Protein AF-A0A3M1WPG7-F1 (afdb_monomer_lite)

Secondary structure (DSSP, 8-state):
--THHHHHHHTTTS-S-HHHHHTTGGGGSPPPTTS-HHHHHHHHH--HHHHHHHHHHHHHHHHHHHHH-GGGPPSS--SEEEEEETTSTTS-HHHHSSSS--SEEEEEESSS----TT-EEEE----SS--HHHHHHHHHHHHHHHHHHTTT--EEEEE---TTHHHHHHHHHHHTT-EEEE--SS-TTS-S-GGGTHHHHHHHHHT--B-

Sequence (211 aa):
MSLDFHTAKMLAALPYRQSFYHTGGWKNAPPPADGSRFQVFLNQHFTRLELDAAASFAAQLEDMQKRRDRSILPPGRPRRIGHVSWWDADYPLPLRTIFDPPPVLFYALYGDRFPNQNSVYEAIVGTRRPHRVCQQAVQAWVGQLSEQSAPKGELWIVSGFAKGVDRLAHEAALDRGLGSIAVLGSGLGKAGPRSNLDLLGLAAQKDAPLL

Radius of gyration: 18.53 Å; chains: 1; bounding box: 45×50×48 Å

Foldseek 3Di:
DDPVVVLVVLVVQVPVPPVQVVVVHLNPADQDPVRQSVVSRCVVPHDPVSVQVSQVVSQVSLVVVCVVPVPQDFPAAQPDKGKDALPDQLPDPVLSPDPDRDRMDIDGKLFDDGDHPLEDEDEWDDDLDDDPVLLVVLLVVLVVCLVVCVVRDAYEYEYQLEHDRRLSNLVSQLVSLGEYEHNYPDPPSRRYDSVSSVSSVSCNVSSRIYD

Structure (mmCIF, N/CA/C/O backbone):
data_AF-A0A3M1WPG7-F1
#
_entry.id   AF-A0A3M1WPG7-F1
#
loop_
_atom_site.group_PDB
_atom_site.id
_atom_site.type_symbol
_atom_site.label_atom_id
_atom_site.label_alt_id
_atom_site.label_comp_id
_atom_site.label_asym_id
_atom_site.label_entity_id
_atom_site.label_seq_id
_atom_site.pdbx_PDB_ins_code
_atom_site.Cartn_x
_atom_site.Cartn_y
_atom_site.Cartn_z
_atom_site.occupancy
_atom_site.B_iso_or_equiv
_atom_site.auth_seq_id
_atom_site.auth_comp_id
_atom_site.auth_asym_id
_atom_site.auth_atom_id
_atom_site.pdbx_PDB_model_num
ATOM 1 N N . MET A 1 1 ? 5.675 -31.758 -5.957 1.00 35.22 1 MET A N 1
ATOM 2 C CA . MET A 1 1 ? 6.304 -30.462 -6.294 1.00 35.22 1 MET A CA 1
ATOM 3 C C . MET A 1 1 ? 5.170 -29.456 -6.436 1.00 35.22 1 MET A C 1
ATOM 5 O O . MET A 1 1 ? 4.339 -29.644 -7.317 1.00 35.22 1 MET A O 1
ATOM 9 N N . SER A 1 2 ? 5.001 -28.543 -5.474 1.00 31.55 2 SER A N 1
ATOM 10 C CA . SER A 1 2 ? 3.785 -27.727 -5.367 1.00 31.55 2 SER A CA 1
ATOM 11 C C . SER A 1 2 ? 3.716 -26.662 -6.463 1.00 31.55 2 SER A C 1
ATOM 13 O O . SER A 1 2 ? 4.726 -26.228 -7.018 1.00 31.55 2 SER A O 1
ATOM 15 N N . LEU A 1 3 ? 2.492 -26.232 -6.759 1.00 35.75 3 LEU A N 1
ATOM 16 C CA . LEU A 1 3 ? 2.137 -25.133 -7.662 1.00 35.75 3 LEU A CA 1
ATOM 17 C C . LEU A 1 3 ? 2.893 -23.820 -7.358 1.00 35.75 3 LEU A C 1
ATOM 19 O O . LEU A 1 3 ? 2.992 -22.955 -8.226 1.00 35.75 3 LEU A O 1
ATOM 23 N N . ASP A 1 4 ? 3.502 -23.722 -6.171 1.00 46.00 4 ASP A N 1
ATOM 24 C CA . ASP A 1 4 ? 4.419 -22.660 -5.757 1.00 46.00 4 ASP A CA 1
ATOM 25 C C . ASP A 1 4 ? 5.658 -22.541 -6.685 1.00 46.00 4 ASP A C 1
ATOM 27 O O . ASP A 1 4 ? 6.211 -21.452 -6.821 1.00 46.00 4 ASP A O 1
ATOM 31 N N . PHE A 1 5 ? 6.046 -23.599 -7.422 1.00 39.03 5 PHE A N 1
ATOM 32 C CA . PHE A 1 5 ? 7.086 -23.523 -8.468 1.00 39.03 5 PHE A CA 1
ATOM 33 C C . PHE A 1 5 ? 6.625 -22.754 -9.721 1.00 39.03 5 PHE A C 1
ATOM 35 O O . PHE A 1 5 ? 7.452 -22.198 -10.437 1.00 39.03 5 PHE A O 1
ATOM 42 N N . HIS A 1 6 ? 5.317 -22.691 -10.001 1.00 39.00 6 HIS A N 1
ATOM 43 C CA . HIS A 1 6 ? 4.787 -22.004 -11.185 1.00 39.00 6 HIS A CA 1
ATOM 44 C C . HIS A 1 6 ? 4.600 -20.497 -10.973 1.00 39.00 6 HIS A C 1
ATOM 46 O O . HIS A 1 6 ? 4.910 -19.739 -11.885 1.00 39.00 6 HIS A O 1
ATOM 52 N N . THR A 1 7 ? 4.221 -20.044 -9.772 1.00 42.84 7 THR A N 1
ATOM 53 C CA . THR A 1 7 ? 4.260 -18.610 -9.412 1.00 42.84 7 THR A CA 1
ATOM 54 C C . THR A 1 7 ? 5.708 -18.112 -9.307 1.00 42.84 7 THR A C 1
ATOM 56 O O . THR A 1 7 ? 6.030 -17.026 -9.784 1.00 42.84 7 THR A O 1
ATOM 59 N N . ALA A 1 8 ? 6.622 -18.962 -8.817 1.00 39.09 8 ALA A N 1
ATOM 60 C CA . ALA A 1 8 ? 8.062 -18.726 -8.907 1.00 39.09 8 ALA A CA 1
ATOM 61 C C . ALA A 1 8 ? 8.568 -18.678 -10.364 1.00 39.09 8 ALA A C 1
ATOM 63 O O . ALA A 1 8 ? 9.459 -17.891 -10.648 1.00 39.09 8 ALA A O 1
ATOM 64 N N . LYS A 1 9 ? 7.970 -19.438 -11.300 1.00 39.66 9 LYS A N 1
ATOM 65 C CA . LYS A 1 9 ? 8.226 -19.359 -12.757 1.00 39.66 9 LYS A CA 1
ATOM 66 C C . LYS A 1 9 ? 7.628 -18.118 -13.431 1.00 39.66 9 LYS A C 1
ATOM 68 O O . LYS A 1 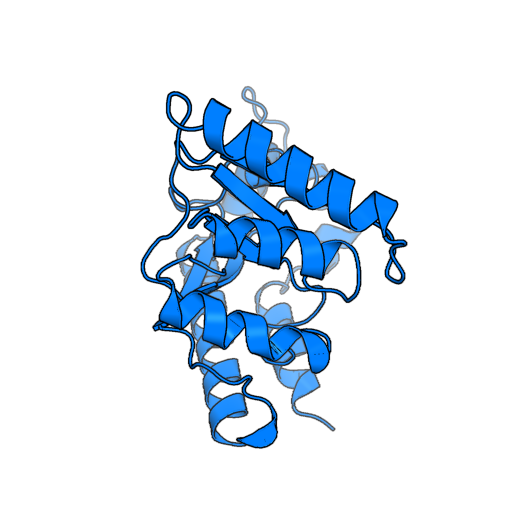9 ? 8.104 -17.695 -14.474 1.00 39.66 9 LYS A O 1
ATOM 73 N N . MET A 1 10 ? 6.604 -17.539 -12.820 1.00 44.31 10 MET A N 1
ATOM 74 C CA . MET A 1 10 ? 5.900 -16.330 -13.245 1.00 44.31 10 MET A CA 1
ATOM 75 C C . MET A 1 10 ? 6.747 -15.082 -12.966 1.00 44.31 10 MET A C 1
ATOM 77 O O . MET A 1 10 ? 7.086 -14.316 -13.866 1.00 44.31 10 MET A O 1
ATOM 81 N N . LEU A 1 11 ? 7.264 -15.007 -11.738 1.00 46.25 11 LEU A N 1
ATOM 82 C CA . LEU A 1 11 ? 8.400 -14.160 -11.389 1.00 46.25 11 LEU A CA 1
ATOM 83 C C . LEU A 1 11 ? 9.709 -14.628 -12.032 1.00 46.25 11 LEU A C 1
ATOM 85 O O . LEU A 1 11 ? 10.663 -13.874 -11.936 1.00 46.25 11 LEU A O 1
ATOM 89 N N . ALA A 1 12 ? 9.763 -15.810 -12.674 1.00 43.25 12 ALA A N 1
ATOM 90 C CA . ALA A 1 12 ? 10.855 -16.271 -13.544 1.00 43.25 12 ALA A CA 1
ATOM 91 C C . ALA A 1 12 ? 10.639 -15.999 -15.050 1.00 43.25 12 ALA A C 1
ATOM 93 O O . ALA A 1 12 ? 11.500 -16.365 -15.849 1.00 43.25 12 ALA A O 1
ATOM 94 N N . ALA A 1 13 ? 9.584 -15.265 -15.434 1.00 43.88 13 ALA A N 1
ATOM 95 C CA . ALA A 1 13 ? 9.414 -14.695 -16.778 1.00 43.88 13 ALA A CA 1
ATOM 96 C C . ALA A 1 13 ? 9.698 -13.174 -16.855 1.00 43.88 13 ALA A C 1
ATOM 98 O O . ALA A 1 13 ? 10.084 -12.684 -17.909 1.00 43.88 13 ALA A O 1
ATOM 99 N N . LEU A 1 14 ? 9.620 -12.438 -15.738 1.00 49.19 14 LEU A N 1
ATOM 100 C CA . LEU A 1 14 ? 10.287 -11.130 -15.564 1.00 49.19 14 LEU A CA 1
ATOM 101 C C . LEU A 1 14 ? 11.841 -11.165 -15.556 1.00 49.19 14 LEU A C 1
ATOM 103 O O . LEU A 1 14 ? 12.472 -10.162 -15.882 1.00 49.19 14 LEU A O 1
ATOM 107 N N . PRO A 1 15 ? 12.517 -12.280 -15.232 1.00 43.41 15 PRO A N 1
ATOM 108 C CA . PRO A 1 15 ? 13.941 -12.474 -15.296 1.00 43.41 15 PRO A CA 1
ATOM 109 C C . PRO A 1 15 ? 14.301 -13.558 -16.321 1.00 43.41 15 PRO A C 1
ATOM 111 O O . PRO A 1 15 ? 14.687 -14.672 -15.978 1.00 43.41 15 PRO A O 1
ATOM 114 N N . TYR A 1 16 ? 14.430 -13.143 -17.571 1.00 40.94 16 TYR A N 1
ATOM 115 C CA . TYR A 1 16 ? 15.590 -13.621 -18.328 1.00 40.94 16 TYR A CA 1
ATOM 116 C C . TYR A 1 16 ? 16.885 -12.892 -17.910 1.00 40.94 16 TYR A C 1
ATOM 118 O O . TYR A 1 16 ? 17.877 -12.882 -18.634 1.00 40.94 16 TYR A O 1
ATOM 126 N N . ARG A 1 17 ? 16.854 -12.210 -16.753 1.00 49.97 17 ARG A N 1
ATOM 127 C CA . ARG A 1 17 ? 17.828 -11.217 -16.304 1.00 49.97 17 ARG A CA 1
ATOM 128 C C . ARG A 1 17 ? 17.927 -11.126 -14.768 1.00 49.97 17 ARG A C 1
ATOM 130 O O . ARG A 1 17 ? 18.206 -10.061 -14.240 1.00 49.97 17 ARG A O 1
ATOM 137 N N . GLN A 1 18 ? 17.745 -12.219 -14.014 1.00 48.47 18 GLN A N 1
ATOM 138 C CA . GLN A 1 18 ? 18.086 -12.233 -12.570 1.00 48.47 18 GLN A CA 1
ATOM 139 C C . GLN A 1 18 ? 19.548 -11.804 -12.340 1.00 48.47 18 GLN A C 1
ATOM 141 O O . GLN A 1 18 ? 19.848 -11.073 -11.397 1.00 48.47 18 GLN A O 1
ATOM 146 N N . SER A 1 19 ? 20.439 -12.165 -13.272 1.00 51.62 19 SER A N 1
ATOM 147 C CA . SER A 1 19 ? 21.814 -11.666 -13.330 1.00 51.62 19 SER A CA 1
ATOM 148 C C . SER A 1 19 ? 21.903 -10.140 -13.314 1.00 51.62 19 SER A C 1
ATOM 150 O O . SER A 1 19 ? 22.805 -9.622 -12.672 1.00 51.62 19 SER A O 1
ATOM 152 N N . PHE A 1 20 ? 20.962 -9.415 -13.928 1.00 54.94 20 PHE A N 1
ATOM 153 C CA . PHE A 1 20 ? 21.013 -7.956 -14.014 1.00 54.94 20 PHE A CA 1
ATOM 154 C C . PHE A 1 20 ? 20.907 -7.317 -12.643 1.00 54.94 20 PHE A C 1
ATOM 156 O O . PHE A 1 20 ? 21.717 -6.452 -12.339 1.00 54.94 20 PHE A O 1
ATOM 163 N N . TYR A 1 21 ? 19.984 -7.765 -11.790 1.00 59.19 21 TYR A N 1
ATOM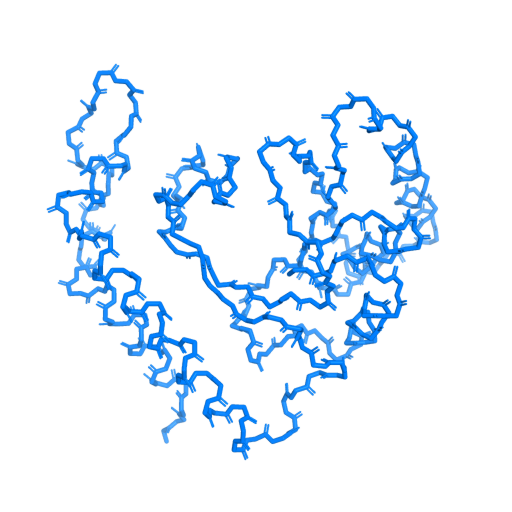 164 C CA . TYR A 1 21 ? 19.864 -7.243 -10.427 1.00 59.19 21 TYR A CA 1
ATOM 165 C C . TYR A 1 21 ? 21.038 -7.679 -9.532 1.00 59.19 21 TYR A C 1
ATOM 167 O O . TYR A 1 21 ? 21.478 -6.901 -8.686 1.00 59.19 21 TYR A O 1
ATOM 175 N N . HIS A 1 22 ? 21.612 -8.868 -9.762 1.00 54.53 22 HIS A N 1
ATOM 176 C CA . HIS A 1 22 ? 22.815 -9.334 -9.057 1.00 54.53 22 HIS A CA 1
ATOM 177 C C . HIS A 1 22 ? 24.097 -8.589 -9.467 1.00 54.53 22 HIS A C 1
ATOM 179 O O . HIS A 1 22 ? 24.968 -8.379 -8.628 1.00 54.53 22 HIS A O 1
ATOM 185 N N . THR A 1 23 ? 24.204 -8.127 -10.715 1.00 58.50 23 THR A N 1
ATOM 186 C CA . THR A 1 23 ? 25.322 -7.308 -11.212 1.00 58.50 23 THR A CA 1
ATOM 187 C C . THR A 1 23 ? 25.034 -5.807 -11.105 1.00 58.50 23 THR A C 1
ATOM 189 O O . THR A 1 23 ? 25.462 -5.045 -11.964 1.00 58.50 23 THR A O 1
ATOM 192 N N . GLY A 1 24 ? 24.284 -5.368 -10.087 1.00 62.72 24 GLY A N 1
ATOM 193 C CA . GLY A 1 24 ? 24.035 -3.952 -9.770 1.00 62.72 24 GLY A CA 1
ATOM 194 C C . GLY A 1 24 ? 22.738 -3.343 -10.322 1.00 62.72 24 GLY A C 1
ATOM 195 O O . GLY A 1 24 ? 22.341 -2.272 -9.872 1.00 62.72 24 GLY A O 1
ATOM 196 N N . GLY A 1 25 ? 22.021 -4.021 -11.217 1.00 72.00 25 GLY A N 1
ATOM 197 C CA . GLY A 1 25 ? 20.680 -3.648 -11.681 1.00 72.00 25 GLY A CA 1
ATOM 198 C C . GLY A 1 25 ? 20.614 -2.274 -12.341 1.00 72.00 25 GLY A C 1
ATOM 199 O O . GLY A 1 25 ? 21.564 -1.809 -12.973 1.00 72.00 25 GLY A O 1
ATOM 200 N N . TRP A 1 26 ? 19.495 -1.582 -12.131 1.00 74.38 26 TRP A N 1
ATOM 201 C CA . TRP A 1 26 ? 19.293 -0.201 -12.576 1.00 74.38 26 TRP A CA 1
ATOM 202 C C . TRP A 1 26 ? 20.314 0.787 -11.985 1.00 74.38 26 TRP A C 1
ATOM 204 O O . TRP A 1 26 ? 20.531 1.856 -12.552 1.00 74.38 26 TRP A O 1
ATOM 214 N N . LYS A 1 27 ? 21.027 0.419 -10.908 1.00 72.56 27 LYS A N 1
ATOM 215 C CA . LYS A 1 27 ? 22.120 1.226 -10.333 1.00 72.56 27 LYS A CA 1
ATOM 216 C C . LYS A 1 27 ? 23.344 1.298 -11.242 1.00 72.56 27 LYS A C 1
ATOM 218 O O . LYS A 1 27 ? 24.198 2.147 -11.013 1.00 72.56 27 LYS A O 1
ATOM 223 N N . ASN A 1 28 ? 23.430 0.433 -12.250 1.00 75.00 28 ASN A N 1
ATOM 224 C CA . ASN A 1 28 ? 24.460 0.475 -13.284 1.00 75.00 28 ASN A CA 1
ATOM 225 C C . ASN A 1 28 ? 23.950 1.051 -14.610 1.00 75.00 28 ASN A C 1
ATOM 227 O O . ASN A 1 28 ? 24.751 1.263 -15.517 1.00 75.00 28 ASN A O 1
ATOM 231 N N . ALA A 1 29 ? 22.654 1.371 -14.720 1.00 72.81 29 ALA A N 1
ATOM 232 C CA . ALA A 1 29 ? 22.152 2.115 -15.871 1.00 72.81 29 ALA A CA 1
ATOM 233 C C . ALA A 1 29 ? 22.809 3.509 -15.921 1.00 72.81 29 ALA A C 1
ATOM 235 O O . ALA A 1 29 ? 23.203 4.029 -14.877 1.00 72.81 29 ALA A O 1
ATOM 236 N N . PRO A 1 30 ? 22.961 4.154 -17.082 1.00 73.06 30 PRO A N 1
ATOM 237 C CA . PRO A 1 30 ? 23.509 5.509 -17.148 1.00 73.06 30 PRO A CA 1
ATOM 238 C C . PRO A 1 30 ? 22.656 6.479 -16.309 1.00 73.06 30 PRO A C 1
ATOM 240 O O . PRO A 1 30 ? 21.429 6.377 -16.365 1.00 73.06 30 PRO A O 1
ATOM 243 N N . PRO A 1 31 ? 23.244 7.392 -15.511 1.00 70.25 31 PRO A N 1
ATOM 244 C CA . PRO A 1 31 ? 22.466 8.401 -14.802 1.00 70.25 31 PRO A CA 1
ATOM 245 C C . PRO A 1 31 ? 21.850 9.377 -15.821 1.00 70.25 31 PRO A C 1
ATOM 247 O O . PRO A 1 31 ? 22.593 9.985 -16.594 1.00 70.25 31 PRO A O 1
ATOM 250 N N . PRO A 1 32 ? 20.520 9.536 -15.866 1.00 72.69 32 PRO A N 1
ATOM 251 C CA . PRO A 1 32 ? 19.900 10.553 -16.700 1.00 72.69 32 PRO A CA 1
ATOM 252 C C . PRO A 1 32 ? 19.993 11.926 -16.032 1.00 72.69 32 PRO A C 1
ATOM 254 O O . PRO A 1 32 ? 20.112 12.033 -14.809 1.00 72.69 32 PRO A O 1
ATOM 257 N N . ALA A 1 33 ? 19.902 12.980 -16.842 1.00 71.25 33 ALA A N 1
ATOM 258 C CA . ALA A 1 33 ? 19.977 14.368 -16.380 1.00 71.25 33 ALA A CA 1
ATOM 259 C C . ALA A 1 33 ? 18.863 14.748 -15.380 1.00 71.25 33 ALA A C 1
ATOM 261 O O . ALA A 1 33 ? 19.036 15.679 -14.601 1.00 71.25 33 ALA A O 1
ATOM 262 N N . ASP A 1 34 ? 17.746 14.021 -15.383 1.00 75.56 34 ASP A N 1
ATOM 263 C CA . ASP A 1 34 ? 16.549 14.267 -14.571 1.00 75.56 34 ASP A CA 1
ATOM 264 C C . ASP A 1 34 ? 16.373 13.275 -13.401 1.00 75.56 34 ASP A C 1
ATOM 266 O O . ASP A 1 34 ? 15.359 13.303 -12.708 1.00 75.56 34 ASP A O 1
ATOM 270 N N . GLY A 1 35 ? 17.336 12.373 -13.168 1.00 67.94 35 GLY A N 1
ATOM 271 C CA . GLY A 1 35 ? 17.267 11.389 -12.081 1.00 67.94 35 GLY A CA 1
ATOM 272 C C . GLY A 1 35 ? 16.358 10.176 -12.336 1.00 67.94 35 GLY A C 1
ATOM 273 O O . GLY A 1 35 ? 16.292 9.287 -11.488 1.00 67.94 35 GLY A O 1
ATOM 274 N N . SER A 1 36 ? 15.739 10.051 -13.513 1.00 76.19 36 SER A N 1
ATOM 275 C CA . SER A 1 36 ? 14.886 8.924 -13.939 1.00 76.19 36 SER A CA 1
ATOM 276 C C . SER A 1 36 ? 15.630 7.589 -14.189 1.00 76.19 36 SER A C 1
ATOM 278 O O . SER A 1 36 ? 15.253 6.786 -15.041 1.00 76.19 36 SER A O 1
ATOM 280 N N . ARG A 1 37 ? 16.718 7.297 -13.462 1.00 80.94 37 ARG A N 1
ATOM 281 C CA . ARG A 1 37 ? 17.647 6.180 -13.753 1.00 80.94 37 ARG A CA 1
ATOM 282 C C . ARG A 1 37 ? 16.958 4.817 -13.831 1.00 80.94 37 ARG A C 1
ATOM 284 O O . ARG A 1 37 ? 17.283 4.002 -14.692 1.00 80.94 37 ARG A O 1
ATOM 291 N N . PHE A 1 38 ? 15.986 4.589 -12.952 1.00 81.69 38 PHE A N 1
ATOM 292 C CA . PHE A 1 38 ? 15.164 3.384 -12.973 1.00 81.69 38 PHE A CA 1
ATOM 293 C C . PHE A 1 38 ? 14.285 3.295 -14.229 1.00 81.69 38 PHE A C 1
ATOM 295 O O . PHE A 1 38 ? 14.198 2.235 -14.840 1.00 81.69 38 PHE A O 1
ATOM 302 N N . GLN A 1 39 ? 13.698 4.409 -14.671 1.00 80.88 39 GLN A N 1
ATOM 303 C CA . GLN A 1 39 ? 12.927 4.471 -15.915 1.00 80.88 39 GLN A CA 1
ATOM 304 C C . GLN A 1 39 ? 13.803 4.174 -17.134 1.00 80.88 39 GLN A C 1
ATOM 306 O O . GLN A 1 39 ? 13.401 3.411 -18.009 1.00 80.88 39 GLN A O 1
ATOM 311 N N . VAL A 1 40 ? 15.014 4.738 -17.176 1.00 82.69 40 VAL A N 1
ATOM 312 C CA . VAL A 1 40 ? 15.998 4.450 -18.228 1.00 82.69 40 VAL A CA 1
ATOM 313 C C . VAL A 1 40 ? 16.324 2.960 -18.260 1.00 82.69 40 VAL A C 1
ATOM 315 O O . VAL A 1 40 ? 16.269 2.352 -19.324 1.00 82.69 40 VAL A O 1
ATOM 318 N N . PHE A 1 41 ? 16.603 2.360 -17.100 1.00 81.94 41 PHE A N 1
ATOM 319 C CA . PHE A 1 41 ? 16.839 0.922 -16.990 1.00 81.94 41 PHE A CA 1
ATOM 320 C C . PHE A 1 41 ? 15.652 0.100 -17.498 1.00 81.94 41 PHE A C 1
ATOM 322 O O . PHE A 1 41 ? 15.846 -0.818 -18.294 1.00 81.94 41 PHE A O 1
ATOM 329 N N . LEU A 1 42 ? 14.432 0.427 -17.060 1.00 79.75 42 LEU A N 1
ATOM 330 C CA . LEU A 1 42 ? 13.240 -0.289 -17.493 1.00 79.75 42 LEU A CA 1
ATOM 331 C C . LEU A 1 42 ? 13.086 -0.213 -19.012 1.00 79.75 42 LEU A C 1
ATOM 333 O O . LEU A 1 42 ? 13.012 -1.255 -19.646 1.00 79.75 42 LEU A O 1
ATOM 337 N N . ASN A 1 43 ? 13.157 0.982 -19.601 1.00 81.88 43 ASN A N 1
ATOM 338 C CA . ASN A 1 43 ? 13.027 1.177 -21.048 1.00 81.88 43 ASN A CA 1
ATOM 339 C C . ASN A 1 43 ? 14.140 0.489 -21.865 1.00 81.88 43 ASN A C 1
ATOM 341 O O . ASN A 1 43 ? 13.934 0.167 -23.032 1.00 81.88 43 ASN A O 1
ATOM 345 N N . GLN A 1 44 ? 15.328 0.281 -21.285 1.00 80.31 44 GLN A N 1
ATOM 346 C CA . GLN A 1 44 ? 16.448 -0.411 -21.940 1.00 80.31 44 GLN A CA 1
ATOM 347 C C . GLN A 1 44 ? 16.301 -1.935 -21.954 1.00 80.31 44 GLN A C 1
ATOM 349 O O . GLN A 1 44 ? 16.929 -2.608 -22.776 1.00 80.31 44 GLN A O 1
ATOM 354 N N . HIS A 1 45 ? 15.541 -2.495 -21.015 1.00 75.94 45 HIS A N 1
ATOM 355 C CA . HIS A 1 45 ? 15.502 -3.938 -20.785 1.00 75.94 45 HIS A CA 1
ATOM 356 C C . HIS A 1 45 ? 14.122 -4.559 -20.935 1.00 75.94 45 HIS A C 1
ATOM 358 O O . HIS A 1 45 ? 14.044 -5.774 -21.110 1.00 75.94 45 HIS A O 1
ATOM 364 N N . PHE A 1 46 ? 13.072 -3.747 -20.879 1.00 76.12 46 PHE A N 1
ATOM 365 C CA . PHE A 1 46 ? 11.689 -4.181 -20.909 1.00 76.12 46 PHE A CA 1
ATOM 366 C C . PHE A 1 46 ? 10.837 -3.178 -21.681 1.00 76.12 46 PHE A C 1
ATOM 368 O O . PHE A 1 46 ? 10.948 -1.961 -21.524 1.00 76.12 46 PHE A O 1
ATOM 375 N N . THR A 1 47 ? 9.918 -3.696 -22.478 1.00 77.75 47 THR A N 1
ATOM 376 C CA . THR A 1 47 ? 8.791 -2.922 -22.986 1.00 77.75 47 THR A CA 1
ATOM 377 C C . THR A 1 47 ? 7.631 -2.993 -21.995 1.00 77.75 47 THR A C 1
ATOM 379 O O . THR A 1 47 ? 7.455 -3.982 -21.279 1.00 77.75 47 THR A O 1
ATOM 382 N N . ARG A 1 48 ? 6.783 -1.959 -21.981 1.00 76.38 48 ARG A N 1
ATOM 383 C CA . ARG A 1 48 ? 5.540 -1.974 -21.195 1.00 76.38 48 ARG A CA 1
ATOM 384 C C . ARG A 1 48 ? 4.668 -3.189 -21.537 1.00 76.38 48 ARG A C 1
ATOM 386 O O . ARG A 1 48 ? 4.175 -3.854 -20.638 1.00 76.38 48 ARG A O 1
ATOM 393 N N . LEU A 1 49 ? 4.560 -3.527 -22.825 1.00 74.38 49 LEU A N 1
ATOM 394 C CA . LEU A 1 49 ? 3.771 -4.669 -23.292 1.00 74.38 49 LEU A CA 1
ATOM 395 C C . LEU A 1 49 ? 4.257 -6.002 -22.702 1.00 74.38 49 LEU A C 1
ATOM 397 O O . LEU A 1 49 ? 3.433 -6.828 -22.323 1.00 74.38 49 LEU A O 1
ATOM 401 N N . GLU A 1 50 ? 5.571 -6.218 -22.607 1.00 73.00 50 GLU A N 1
ATOM 402 C CA . GLU A 1 50 ? 6.133 -7.438 -22.010 1.00 73.00 50 GLU A CA 1
ATOM 403 C C . GLU A 1 50 ? 5.784 -7.558 -20.524 1.00 73.00 50 GLU A C 1
ATOM 405 O O . GLU A 1 50 ? 5.412 -8.638 -20.059 1.00 73.00 50 GLU A O 1
ATOM 410 N N . LEU A 1 51 ? 5.863 -6.451 -19.784 1.00 72.81 51 LEU A N 1
ATOM 411 C CA . LEU A 1 51 ? 5.562 -6.428 -18.354 1.00 72.81 51 LEU A CA 1
ATOM 412 C C . LEU A 1 51 ? 4.065 -6.580 -18.085 1.00 72.81 51 LEU A C 1
ATOM 414 O O . LEU A 1 51 ? 3.691 -7.368 -17.217 1.00 72.81 51 LEU A O 1
ATOM 418 N N . ASP A 1 52 ? 3.216 -5.920 -18.871 1.00 73.75 52 ASP A N 1
ATOM 419 C CA . ASP A 1 52 ? 1.757 -6.026 -18.768 1.00 73.75 52 ASP A CA 1
ATOM 420 C C . ASP A 1 52 ? 1.269 -7.431 -19.159 1.00 73.75 52 ASP A C 1
ATOM 422 O O . ASP A 1 52 ? 0.382 -7.998 -18.511 1.00 73.75 52 ASP A O 1
ATOM 426 N N . ALA A 1 53 ? 1.869 -8.046 -20.185 1.00 71.31 53 ALA A N 1
ATOM 427 C CA . ALA A 1 53 ? 1.559 -9.417 -20.585 1.00 71.31 53 ALA A CA 1
ATOM 428 C C . ALA A 1 53 ? 1.971 -10.426 -19.504 1.00 71.31 53 ALA A C 1
ATOM 430 O O . ALA A 1 53 ? 1.180 -11.305 -19.145 1.00 71.31 53 ALA A O 1
ATOM 431 N N . ALA A 1 54 ? 3.174 -10.278 -18.940 1.00 68.81 54 ALA A N 1
ATOM 432 C CA . ALA A 1 54 ? 3.630 -11.100 -17.823 1.00 68.81 54 ALA A CA 1
ATOM 433 C C . ALA A 1 54 ? 2.719 -10.917 -16.599 1.00 68.81 54 ALA A C 1
ATOM 435 O O . ALA A 1 54 ? 2.273 -11.892 -16.001 1.00 68.81 54 ALA A O 1
ATOM 436 N N . ALA A 1 55 ? 2.356 -9.683 -16.259 1.00 70.94 55 ALA A N 1
ATOM 437 C CA . ALA A 1 55 ? 1.466 -9.411 -15.140 1.00 70.94 55 ALA A CA 1
ATOM 438 C C . ALA A 1 55 ? 0.066 -10.012 -15.345 1.00 70.94 55 ALA A C 1
ATOM 440 O O . ALA A 1 55 ? -0.468 -10.700 -14.473 1.00 70.94 55 ALA A O 1
ATOM 441 N N . SER A 1 56 ? -0.512 -9.826 -16.529 1.00 72.44 56 SER A N 1
ATOM 442 C CA . SER A 1 56 ? -1.817 -10.388 -16.882 1.00 72.44 56 SER A CA 1
ATOM 443 C C . SER A 1 56 ? -1.822 -11.911 -16.775 1.00 72.44 56 SER A C 1
ATOM 445 O O . SER A 1 56 ? -2.731 -12.495 -16.180 1.00 72.44 56 SER A O 1
ATOM 447 N N . PHE A 1 57 ? -0.779 -12.562 -17.291 1.00 68.25 57 PHE A N 1
ATOM 448 C CA . PHE A 1 57 ? -0.648 -14.010 -17.197 1.00 68.25 57 PHE A CA 1
ATOM 449 C C . PHE A 1 57 ? -0.474 -14.467 -15.733 1.00 68.25 57 PHE A C 1
ATOM 451 O O . PHE A 1 57 ? -1.023 -15.501 -15.351 1.00 68.25 57 PHE A O 1
ATOM 458 N N . ALA A 1 58 ? 0.195 -13.680 -14.878 1.00 67.06 58 ALA A N 1
ATOM 459 C CA . ALA A 1 58 ? 0.346 -13.972 -13.447 1.00 67.06 58 ALA A CA 1
ATOM 460 C C . ALA A 1 58 ? -1.003 -14.044 -12.748 1.00 67.06 58 ALA A C 1
ATOM 462 O O . ALA A 1 58 ? -1.324 -15.024 -12.073 1.00 67.06 58 ALA A O 1
ATOM 463 N N . ALA A 1 59 ? -1.801 -12.999 -12.963 1.00 69.00 59 ALA A N 1
ATOM 464 C CA . ALA A 1 59 ? -3.113 -12.854 -12.365 1.00 69.00 59 ALA A CA 1
ATOM 465 C C . ALA A 1 59 ? -4.049 -13.985 -12.811 1.00 69.00 59 ALA A C 1
ATOM 467 O O . ALA A 1 59 ? -4.773 -14.551 -11.991 1.00 69.00 59 ALA A O 1
ATOM 468 N N . GLN A 1 60 ? -3.992 -14.365 -14.092 1.00 69.88 60 GLN A N 1
ATOM 469 C CA . GLN A 1 60 ? -4.765 -15.486 -14.628 1.00 69.88 60 GLN A CA 1
ATOM 470 C C . GLN A 1 60 ? -4.371 -16.818 -13.986 1.00 69.88 60 GLN A C 1
ATOM 472 O O . GLN A 1 60 ? -5.249 -17.583 -13.582 1.00 69.88 60 GLN A O 1
ATOM 477 N N . LEU A 1 61 ? -3.069 -17.096 -13.857 1.00 66.56 61 LEU A N 1
ATOM 478 C CA . LEU A 1 61 ? -2.603 -18.312 -13.198 1.00 66.56 61 LEU A CA 1
ATOM 479 C C . LEU A 1 61 ? -3.061 -18.350 -11.740 1.00 66.56 61 LEU A C 1
ATOM 481 O O . LEU A 1 61 ? -3.609 -19.364 -11.317 1.00 66.56 61 LEU A O 1
ATOM 485 N N . GLU A 1 62 ? -2.910 -17.262 -10.985 1.00 65.81 62 GLU A N 1
ATOM 486 C CA . GLU A 1 62 ? -3.396 -17.204 -9.604 1.00 65.81 62 GLU A CA 1
ATOM 487 C C . GLU A 1 62 ? -4.910 -17.440 -9.498 1.00 65.81 62 GLU A C 1
ATOM 489 O O . GLU A 1 62 ? -5.350 -18.198 -8.630 1.00 65.81 62 GLU A O 1
ATOM 494 N N . ASP A 1 63 ? -5.715 -16.839 -10.378 1.00 67.38 63 ASP A N 1
ATOM 495 C CA . ASP A 1 63 ? -7.169 -17.040 -10.389 1.00 67.38 63 ASP A CA 1
ATOM 496 C C . ASP A 1 63 ? -7.533 -18.503 -10.680 1.00 67.38 63 ASP A C 1
ATOM 498 O O . ASP A 1 63 ? -8.350 -19.107 -9.981 1.00 67.38 63 ASP A O 1
ATOM 502 N N . MET A 1 64 ? -6.866 -19.131 -11.652 1.00 66.75 64 MET A N 1
ATOM 503 C CA . MET A 1 64 ? -7.054 -20.553 -11.949 1.00 66.75 64 MET A CA 1
ATOM 504 C C . MET A 1 64 ? -6.718 -21.453 -10.751 1.00 66.75 64 MET A C 1
ATOM 506 O O . MET A 1 64 ? -7.419 -22.439 -10.503 1.00 66.75 64 MET A O 1
ATOM 510 N N . GLN A 1 65 ? -5.671 -21.125 -9.989 1.00 62.91 65 GLN A N 1
ATOM 511 C CA . GLN A 1 65 ? -5.295 -21.863 -8.780 1.00 62.91 65 GLN A CA 1
ATOM 512 C C . GLN A 1 65 ? -6.336 -21.693 -7.664 1.00 62.91 65 GLN A C 1
ATOM 514 O O . GLN A 1 65 ? -6.767 -22.683 -7.073 1.00 62.91 65 GLN A O 1
ATOM 519 N N . LYS A 1 66 ? -6.813 -20.463 -7.438 1.00 63.12 66 LYS A N 1
ATOM 520 C CA . LYS A 1 66 ? -7.880 -20.139 -6.473 1.00 63.12 66 LYS A CA 1
ATOM 521 C C . LYS A 1 66 ? -9.202 -20.833 -6.797 1.00 63.12 66 LYS A C 1
ATOM 523 O O . LYS A 1 66 ? -9.904 -21.285 -5.900 1.00 63.12 66 LYS A O 1
ATOM 528 N N . ARG A 1 67 ? -9.552 -20.972 -8.079 1.00 66.06 67 ARG A N 1
ATOM 529 C CA . ARG A 1 67 ? -10.748 -21.729 -8.494 1.00 66.06 67 ARG A CA 1
ATOM 530 C C . ARG A 1 67 ? -10.647 -23.216 -8.155 1.00 66.06 67 ARG A C 1
ATOM 532 O O . ARG A 1 67 ? -11.671 -23.835 -7.869 1.00 66.06 67 ARG A O 1
ATOM 539 N N . ARG A 1 68 ? -9.437 -23.782 -8.203 1.00 63.22 68 ARG A N 1
ATOM 540 C CA . ARG A 1 68 ? -9.174 -25.185 -7.848 1.00 63.22 68 ARG A CA 1
ATOM 541 C C . ARG A 1 68 ? -9.169 -25.416 -6.341 1.00 63.22 68 ARG A C 1
ATOM 543 O O . ARG A 1 68 ? -9.651 -26.457 -5.906 1.00 63.22 68 ARG A O 1
ATOM 550 N N . ASP A 1 69 ? -8.679 -24.460 -5.561 1.00 59.62 69 ASP A N 1
ATOM 551 C CA . ASP A 1 69 ? -8.659 -24.535 -4.102 1.00 59.62 69 ASP A CA 1
ATOM 552 C C . ASP A 1 69 ? -9.621 -23.502 -3.492 1.00 59.62 69 ASP A C 1
ATOM 554 O O . ASP A 1 69 ? -9.281 -22.351 -3.235 1.00 59.62 69 ASP A O 1
ATOM 558 N N . ARG A 1 70 ? -10.871 -23.911 -3.247 1.00 54.47 70 ARG A N 1
ATOM 559 C CA . ARG A 1 70 ? -11.884 -23.030 -2.636 1.00 54.47 70 ARG A CA 1
ATOM 560 C C . ARG A 1 70 ? -11.571 -22.653 -1.183 1.00 54.47 70 ARG A C 1
ATOM 562 O O . ARG A 1 70 ? -12.213 -21.746 -0.662 1.00 54.47 70 ARG A O 1
ATOM 569 N N . SER A 1 71 ? -10.623 -23.327 -0.527 1.00 51.66 71 SER A N 1
ATOM 570 C CA . SER A 1 71 ? -10.321 -23.129 0.896 1.00 51.66 71 SER A CA 1
ATOM 571 C C . SER A 1 71 ? -9.381 -21.948 1.180 1.00 51.66 71 SER A C 1
ATOM 573 O O . SER A 1 71 ? -9.245 -21.541 2.335 1.00 51.66 71 SER A O 1
ATOM 575 N N . ILE A 1 72 ? -8.755 -21.381 0.140 1.00 50.34 72 ILE A N 1
ATOM 576 C CA . ILE A 1 72 ? -7.780 -20.280 0.247 1.00 50.34 72 ILE A CA 1
ATOM 577 C C . ILE A 1 72 ? -8.370 -18.891 -0.014 1.00 50.34 72 ILE A C 1
ATOM 579 O O . ILE A 1 72 ? -7.676 -17.893 0.183 1.00 50.34 72 ILE A O 1
ATOM 583 N N . LEU A 1 73 ? -9.633 -18.794 -0.442 1.00 50.09 73 LEU A N 1
ATOM 584 C CA . LEU A 1 73 ? -10.270 -17.492 -0.618 1.00 50.09 73 LEU A CA 1
ATOM 585 C C . LEU A 1 73 ? -10.725 -16.944 0.738 1.00 50.09 73 LEU A C 1
ATOM 587 O O . LEU A 1 73 ? -11.443 -17.633 1.468 1.00 50.09 73 LEU A O 1
ATOM 591 N N . PRO A 1 74 ? -10.350 -15.707 1.079 1.00 52.12 74 PRO A N 1
ATOM 592 C CA . PRO A 1 74 ? -10.923 -15.053 2.237 1.00 52.12 74 PRO A CA 1
ATOM 593 C C . PRO A 1 74 ? -12.412 -14.714 1.994 1.00 52.12 74 PRO A C 1
ATOM 595 O O . PRO A 1 74 ? -12.869 -14.707 0.846 1.00 52.12 74 PRO A O 1
ATOM 598 N N . PRO A 1 75 ? -13.209 -14.484 3.053 1.00 52.53 75 PRO A N 1
ATOM 599 C CA . PRO A 1 75 ? -14.593 -14.064 2.909 1.00 52.53 75 PRO A CA 1
ATOM 600 C C . PRO A 1 75 ? -14.662 -12.669 2.270 1.00 52.53 75 PRO A C 1
ATOM 602 O O . PRO A 1 75 ? -13.877 -11.787 2.601 1.00 52.53 75 PRO A O 1
ATOM 605 N N . GLY A 1 76 ? -15.622 -12.486 1.358 1.00 61.28 76 GLY A N 1
ATOM 606 C CA . GLY A 1 76 ? -15.697 -11.325 0.467 1.00 61.28 76 GLY A CA 1
ATOM 607 C C . GLY A 1 76 ? -14.848 -11.557 -0.782 1.00 61.28 76 GLY A C 1
ATOM 608 O O . GLY A 1 76 ? -13.636 -11.707 -0.696 1.00 61.28 76 GLY A O 1
ATOM 609 N N . ARG A 1 77 ? -15.469 -11.646 -1.963 1.00 69.31 77 ARG A N 1
ATOM 610 C CA . ARG A 1 77 ? -14.694 -11.693 -3.211 1.00 69.31 77 ARG A CA 1
ATOM 611 C C . ARG A 1 77 ? -14.184 -10.284 -3.503 1.00 69.31 77 ARG A C 1
ATOM 613 O O . ARG A 1 77 ? -14.992 -9.358 -3.404 1.00 69.31 77 ARG A O 1
ATOM 620 N N . PRO A 1 78 ? -12.909 -10.112 -3.891 1.00 75.12 78 PRO A N 1
ATOM 621 C CA . PRO A 1 78 ? -12.478 -8.828 -4.412 1.00 75.12 78 PRO A CA 1
ATOM 622 C C . PRO A 1 78 ? -13.354 -8.485 -5.616 1.00 75.12 78 PRO A C 1
ATOM 624 O O . PRO A 1 78 ? -13.658 -9.345 -6.449 1.00 75.12 78 PRO A O 1
ATOM 627 N N . ARG A 1 79 ? -13.773 -7.227 -5.689 1.00 76.94 79 ARG A N 1
ATOM 628 C CA . ARG A 1 79 ? -14.539 -6.689 -6.813 1.00 76.94 79 ARG A CA 1
ATOM 629 C C . ARG A 1 79 ? -13.688 -6.639 -8.069 1.00 76.94 79 ARG A C 1
ATOM 631 O O . ARG A 1 79 ? -14.177 -6.903 -9.163 1.00 76.94 79 ARG A O 1
ATOM 638 N N . ARG A 1 80 ? -12.398 -6.347 -7.896 1.00 81.31 80 ARG A N 1
ATOM 639 C CA . ARG A 1 80 ? -11.430 -6.275 -8.985 1.00 81.31 80 ARG A CA 1
ATOM 640 C C . ARG A 1 80 ? -10.093 -6.858 -8.555 1.00 81.31 80 ARG A C 1
ATOM 642 O O . ARG A 1 80 ? -9.587 -6.543 -7.487 1.00 81.31 80 ARG A O 1
ATOM 649 N N . ILE A 1 81 ? -9.507 -7.681 -9.414 1.00 80.44 81 ILE A N 1
ATOM 650 C CA . ILE A 1 81 ? -8.101 -8.080 -9.327 1.00 80.44 81 ILE A CA 1
ATOM 651 C C . ILE A 1 81 ? -7.408 -7.469 -10.536 1.00 80.44 81 ILE A C 1
ATOM 653 O O . ILE A 1 81 ? -7.950 -7.510 -11.642 1.00 80.44 81 ILE A O 1
ATOM 657 N N . GLY A 1 82 ? -6.239 -6.881 -10.329 1.00 80.19 82 GLY A N 1
ATOM 658 C CA . GLY A 1 82 ? -5.517 -6.221 -11.403 1.00 80.19 82 GLY A CA 1
ATOM 659 C C . GLY A 1 82 ? -4.045 -6.035 -11.097 1.00 80.19 82 GLY A C 1
ATOM 660 O O . GLY A 1 82 ? -3.519 -6.525 -10.096 1.00 80.19 82 GLY A O 1
ATOM 661 N N . HIS A 1 83 ? -3.392 -5.319 -12.001 1.00 84.75 83 HIS A N 1
ATOM 662 C CA . HIS A 1 83 ? -2.024 -4.868 -11.845 1.00 84.75 83 HIS A CA 1
ATOM 663 C C . HIS A 1 83 ? -1.897 -3.413 -12.301 1.00 84.75 83 HIS A C 1
ATOM 665 O O . HIS A 1 83 ? -2.746 -2.923 -13.049 1.00 84.75 83 HIS A O 1
ATOM 671 N N . VAL A 1 84 ? -0.865 -2.734 -11.811 1.00 87.44 84 VAL A N 1
ATOM 672 C CA . VAL A 1 84 ? -0.373 -1.450 -12.328 1.00 87.44 84 VAL A CA 1
ATOM 673 C C . VAL A 1 84 ? 1.138 -1.544 -12.487 1.00 87.44 84 VAL A C 1
ATOM 675 O O . VAL A 1 84 ? 1.834 -2.066 -11.615 1.00 87.44 84 VAL A O 1
ATOM 678 N N . SER A 1 85 ? 1.644 -1.063 -13.609 1.00 86.50 85 SER A N 1
ATOM 679 C CA . SER A 1 85 ? 3.062 -0.984 -13.940 1.00 86.50 85 SER A CA 1
ATOM 680 C C . SER A 1 85 ? 3.625 0.396 -13.607 1.00 86.50 85 SER A C 1
ATOM 682 O O . SER A 1 85 ? 2.890 1.372 -13.482 1.00 86.50 85 SER A O 1
ATOM 684 N N . TRP A 1 86 ? 4.948 0.507 -13.516 1.00 86.00 86 TRP A N 1
ATOM 685 C CA . TRP A 1 86 ? 5.627 1.772 -13.223 1.00 86.00 86 TRP A CA 1
ATOM 686 C C . TRP A 1 86 ? 5.221 2.931 -14.164 1.00 86.00 86 TRP A C 1
ATOM 688 O O . TRP A 1 86 ? 5.153 4.079 -13.719 1.00 86.00 86 TRP A O 1
ATOM 698 N N . TRP A 1 87 ? 4.902 2.645 -15.438 1.00 86.06 87 TRP A N 1
ATOM 699 C CA . TRP A 1 87 ? 4.481 3.650 -16.432 1.00 86.06 87 TRP A CA 1
ATOM 700 C C . TRP A 1 87 ? 3.021 4.097 -16.297 1.00 86.06 87 TRP A C 1
ATOM 702 O O . TRP A 1 87 ? 2.644 5.101 -16.904 1.00 86.06 87 TRP A O 1
ATOM 712 N N . ASP A 1 88 ? 2.190 3.373 -15.549 1.00 87.81 88 ASP A N 1
ATOM 713 C CA . ASP A 1 88 ? 0.768 3.692 -15.422 1.00 87.81 88 ASP A CA 1
ATOM 714 C C . ASP A 1 88 ? 0.557 4.901 -14.523 1.00 87.81 88 ASP A C 1
ATOM 716 O O . ASP A 1 88 ? 1.161 4.991 -13.458 1.00 87.81 88 ASP A O 1
ATOM 720 N N . ALA A 1 89 ? -0.332 5.816 -14.916 1.00 88.38 89 ALA A N 1
ATOM 721 C CA . ALA A 1 89 ? -0.657 7.008 -14.128 1.00 88.38 89 ALA A CA 1
ATOM 722 C C . ALA A 1 89 ? -1.132 6.674 -12.700 1.00 88.38 89 ALA A C 1
ATOM 724 O O . ALA A 1 89 ? -0.838 7.424 -11.773 1.00 88.38 89 ALA A O 1
ATOM 725 N N . ASP A 1 90 ? -1.786 5.522 -12.532 1.00 88.62 90 ASP A N 1
ATOM 726 C CA . ASP A 1 90 ? -2.303 5.026 -11.252 1.00 88.62 90 ASP A CA 1
ATOM 727 C C . ASP A 1 90 ? -1.224 4.378 -10.362 1.00 88.62 90 ASP A C 1
ATOM 729 O O . ASP A 1 90 ? -1.499 3.990 -9.226 1.00 88.62 90 ASP A O 1
ATOM 733 N N . TYR A 1 91 ? 0.015 4.235 -10.847 1.00 88.25 91 TYR A N 1
ATOM 734 C CA . TYR A 1 91 ? 1.110 3.723 -10.030 1.00 88.25 91 TYR A CA 1
ATOM 735 C C . TYR A 1 91 ? 1.476 4.743 -8.933 1.00 88.25 91 TYR A C 1
ATOM 737 O O . TYR A 1 91 ? 1.777 5.898 -9.256 1.00 88.25 91 TYR A O 1
ATOM 745 N N . PRO A 1 92 ? 1.533 4.348 -7.644 1.00 88.62 92 PRO A N 1
ATOM 746 C CA . PRO A 1 92 ? 1.740 5.290 -6.547 1.00 88.62 92 PRO A CA 1
ATOM 747 C C . PRO A 1 92 ? 3.046 6.081 -6.679 1.00 88.62 92 PRO A C 1
ATOM 749 O O . PRO A 1 92 ? 4.140 5.513 -6.654 1.00 88.62 92 PRO A O 1
ATOM 752 N N . LEU A 1 93 ? 2.941 7.412 -6.753 1.00 87.56 93 LEU A N 1
ATOM 753 C CA . LEU A 1 93 ? 4.100 8.305 -6.871 1.00 87.56 93 LEU A CA 1
ATOM 754 C C . LEU A 1 93 ? 5.161 8.083 -5.780 1.00 87.56 93 LEU A C 1
ATOM 756 O O . LEU A 1 93 ? 6.335 7.998 -6.146 1.00 87.56 93 LEU A O 1
ATOM 760 N N . PRO A 1 94 ? 4.814 7.904 -4.484 1.00 88.50 94 PRO A N 1
ATOM 761 C CA . PRO A 1 94 ? 5.820 7.632 -3.456 1.00 88.50 94 PRO A CA 1
ATOM 762 C C . PRO A 1 94 ? 6.626 6.357 -3.724 1.00 88.50 94 PRO A C 1
ATOM 764 O O . PRO A 1 94 ? 7.803 6.294 -3.396 1.00 88.50 94 PRO A O 1
ATOM 767 N N . LEU A 1 95 ? 6.022 5.347 -4.361 1.00 88.19 95 LEU A N 1
ATOM 768 C CA . LEU A 1 95 ? 6.718 4.118 -4.735 1.00 88.19 95 LEU A CA 1
ATOM 769 C C . LEU A 1 95 ? 7.555 4.266 -6.001 1.00 88.19 95 LEU A C 1
ATOM 771 O O . LEU A 1 95 ? 8.333 3.366 -6.277 1.00 88.19 95 LEU A O 1
ATOM 775 N N . ARG A 1 96 ? 7.418 5.335 -6.796 1.00 85.94 96 ARG A N 1
ATOM 776 C CA . ARG A 1 96 ? 8.312 5.567 -7.949 1.00 85.94 96 ARG A CA 1
ATOM 777 C C . ARG A 1 96 ? 9.665 6.115 -7.524 1.00 85.94 96 ARG A C 1
ATOM 779 O O . ARG A 1 96 ? 10.628 5.964 -8.268 1.00 85.94 96 ARG A O 1
ATOM 786 N N . THR A 1 97 ? 9.712 6.776 -6.370 1.00 84.38 97 THR A N 1
ATOM 787 C CA . THR A 1 97 ? 10.879 7.520 -5.886 1.00 84.38 97 THR A CA 1
ATOM 788 C C . THR A 1 97 ? 11.704 6.749 -4.861 1.00 84.38 97 THR A C 1
ATOM 790 O O . THR A 1 97 ? 12.792 7.200 -4.503 1.00 84.38 97 THR A O 1
ATOM 793 N N . ILE A 1 98 ? 11.222 5.591 -4.388 1.00 84.62 98 ILE A N 1
ATOM 794 C CA . ILE A 1 98 ? 12.029 4.716 -3.536 1.00 84.62 98 ILE A CA 1
ATOM 795 C C . ILE A 1 98 ? 13.230 4.175 -4.304 1.00 84.62 98 ILE A C 1
ATOM 797 O O . ILE A 1 98 ? 13.277 4.192 -5.530 1.00 84.62 98 ILE A O 1
ATOM 801 N N . PHE A 1 99 ? 14.188 3.646 -3.549 1.00 78.50 99 PHE A N 1
ATOM 802 C CA . PHE A 1 99 ? 15.408 3.099 -4.112 1.00 78.50 99 PHE A CA 1
ATOM 803 C C . PHE A 1 99 ? 15.134 2.008 -5.152 1.00 78.50 99 PHE A C 1
ATOM 805 O O . PHE A 1 99 ? 15.580 2.143 -6.275 1.00 78.50 99 PHE A O 1
ATOM 812 N N . ASP A 1 100 ? 14.392 0.954 -4.817 1.00 76.38 100 ASP A N 1
ATOM 813 C CA . ASP A 1 100 ? 14.144 -0.165 -5.735 1.00 76.38 100 ASP A CA 1
ATOM 814 C C . ASP A 1 100 ? 12.639 -0.308 -6.004 1.00 76.38 100 ASP A C 1
ATOM 816 O O . ASP A 1 100 ? 11.964 -1.108 -5.350 1.00 76.38 100 ASP A O 1
ATOM 820 N N . PRO A 1 101 ? 12.072 0.541 -6.879 1.00 83.75 101 PRO A N 1
ATOM 821 C CA . PRO A 1 101 ? 10.637 0.575 -7.105 1.00 83.75 101 PRO A CA 1
ATOM 822 C C . PRO A 1 101 ? 10.177 -0.711 -7.817 1.00 83.75 101 PRO A C 1
ATOM 824 O O . PRO A 1 101 ? 10.797 -1.131 -8.798 1.00 83.75 101 PRO A O 1
ATOM 827 N N . PRO A 1 102 ? 9.096 -1.365 -7.357 1.00 83.31 102 PRO A N 1
ATOM 828 C CA . PRO A 1 102 ? 8.592 -2.567 -8.011 1.00 83.31 102 PRO A CA 1
ATOM 829 C C . PRO A 1 102 ? 8.096 -2.244 -9.435 1.00 83.31 102 PRO A C 1
ATOM 831 O O . PRO A 1 102 ? 7.249 -1.370 -9.598 1.00 83.31 102 PRO A O 1
ATOM 834 N N . PRO A 1 103 ? 8.559 -2.947 -10.488 1.00 81.69 103 PRO A N 1
ATOM 835 C CA . PRO A 1 103 ? 8.135 -2.654 -11.862 1.00 81.69 103 PRO A CA 1
ATOM 836 C C . PRO A 1 103 ? 6.626 -2.812 -12.087 1.00 81.69 103 PRO A C 1
ATOM 838 O O . PRO A 1 103 ? 6.048 -2.118 -12.922 1.00 81.69 103 PRO A O 1
ATOM 841 N N . VAL A 1 104 ? 6.007 -3.738 -11.349 1.00 83.69 104 VAL A N 1
ATOM 842 C CA . VAL A 1 104 ? 4.578 -4.051 -11.390 1.00 83.69 104 VAL A CA 1
ATOM 843 C C . VAL A 1 104 ? 4.083 -4.314 -9.969 1.00 83.69 104 VAL A C 1
ATOM 845 O O . VAL A 1 104 ? 4.720 -5.042 -9.207 1.00 83.69 104 VAL A O 1
ATOM 848 N N . LEU A 1 105 ? 2.922 -3.758 -9.635 1.00 85.00 105 LEU A N 1
ATOM 849 C CA . LEU A 1 105 ? 2.163 -4.050 -8.424 1.00 85.00 105 LEU A CA 1
ATOM 850 C C . LEU A 1 105 ? 0.913 -4.842 -8.792 1.00 85.00 105 LEU A C 1
ATOM 852 O O . LEU A 1 105 ? 0.167 -4.440 -9.682 1.00 85.00 105 LEU A O 1
ATOM 856 N N . PHE A 1 106 ? 0.658 -5.931 -8.073 1.00 83.12 106 PHE A N 1
ATOM 857 C CA . PHE A 1 106 ? -0.607 -6.660 -8.132 1.00 83.12 106 PHE A CA 1
ATOM 858 C C . PHE A 1 106 ? -1.489 -6.236 -6.967 1.00 83.12 106 PHE A C 1
ATOM 860 O O . PHE A 1 106 ? -0.992 -6.075 -5.853 1.00 83.12 106 PHE A O 1
ATOM 867 N N . TYR A 1 107 ? -2.790 -6.108 -7.203 1.00 84.56 107 TYR A N 1
ATOM 868 C CA . TYR A 1 107 ? -3.740 -5.745 -6.155 1.00 84.56 107 TYR A CA 1
ATOM 869 C C . TYR A 1 107 ? -5.054 -6.512 -6.271 1.00 84.56 107 TYR A C 1
ATOM 871 O O . TYR A 1 107 ? -5.440 -6.996 -7.342 1.00 84.56 107 TYR A O 1
ATOM 879 N N . ALA A 1 108 ? -5.758 -6.587 -5.144 1.00 81.94 108 ALA A N 1
ATOM 880 C CA . ALA A 1 108 ? -7.110 -7.108 -5.056 1.00 81.94 108 ALA A CA 1
ATOM 881 C C . ALA A 1 108 ? -7.977 -6.079 -4.328 1.00 81.94 108 ALA A C 1
ATOM 883 O O . ALA A 1 108 ? -7.861 -5.897 -3.125 1.00 81.94 108 ALA A O 1
ATOM 884 N N . LEU A 1 109 ? -8.861 -5.420 -5.068 1.00 85.69 109 LEU A N 1
ATOM 885 C CA . LEU A 1 109 ? -9.697 -4.348 -4.556 1.00 85.69 109 LEU A CA 1
ATOM 886 C C . LEU A 1 109 ? -11.043 -4.891 -4.063 1.00 85.69 109 LEU A C 1
ATOM 888 O O . LEU A 1 109 ? -11.773 -5.530 -4.826 1.00 85.69 109 LEU A O 1
ATOM 892 N N . TYR A 1 110 ? -11.381 -4.621 -2.801 1.00 83.38 110 TYR A N 1
ATOM 893 C CA . TYR A 1 110 ? -12.628 -5.072 -2.161 1.00 83.38 110 TYR A CA 1
ATOM 894 C C . TYR A 1 110 ? -13.742 -4.004 -2.134 1.00 83.38 110 TYR A C 1
ATOM 896 O O . TYR A 1 110 ? -14.907 -4.355 -1.939 1.00 83.38 110 TYR A O 1
ATOM 904 N N . GLY A 1 111 ? -13.406 -2.733 -2.384 1.00 80.38 111 GLY A N 1
ATOM 905 C CA . GLY A 1 111 ? -14.351 -1.619 -2.582 1.00 80.38 111 GLY A CA 1
ATOM 906 C C . GLY A 1 111 ? -14.337 -1.086 -4.020 1.00 80.38 111 GLY A C 1
ATOM 907 O O . GLY A 1 111 ? -13.702 -1.686 -4.885 1.00 80.38 111 GLY A O 1
ATOM 908 N N . ASP A 1 112 ? -15.020 0.030 -4.281 1.00 80.75 112 ASP A N 1
ATOM 909 C CA . ASP A 1 112 ? -15.086 0.615 -5.635 1.00 80.75 112 ASP A CA 1
ATOM 910 C C . ASP A 1 112 ? -14.050 1.737 -5.876 1.00 80.75 112 ASP A C 1
ATOM 912 O O . ASP A 1 112 ? -13.777 2.110 -7.018 1.00 80.75 112 ASP A O 1
ATOM 916 N N . ARG A 1 113 ? -13.419 2.253 -4.812 1.00 85.62 113 ARG A N 1
ATOM 917 C CA . ARG A 1 113 ? -12.426 3.340 -4.872 1.00 85.62 113 ARG A CA 1
ATOM 918 C C . ARG A 1 113 ? -10.994 2.823 -5.034 1.00 85.62 113 ARG A C 1
ATOM 920 O O . ARG A 1 113 ? -10.606 1.860 -4.384 1.00 85.62 113 ARG A O 1
ATOM 927 N N . PHE A 1 114 ? -10.190 3.502 -5.848 1.00 87.56 114 PHE A N 1
ATOM 928 C CA . PHE A 1 114 ? -8.754 3.250 -6.024 1.00 87.56 114 PHE A CA 1
ATOM 929 C C . PHE A 1 114 ? -7.981 4.554 -5.761 1.00 87.56 114 PHE A C 1
ATOM 931 O O . PHE A 1 114 ? -8.520 5.622 -6.073 1.00 87.56 114 PHE A O 1
ATOM 938 N N . PRO A 1 115 ? -6.756 4.511 -5.201 1.00 88.62 115 PRO A N 1
ATOM 939 C CA . PRO A 1 115 ? -5.977 5.723 -4.979 1.00 88.62 115 PRO A CA 1
ATOM 940 C C . PRO A 1 115 ? -5.723 6.472 -6.291 1.00 88.62 115 PRO A C 1
ATOM 942 O O . PRO A 1 115 ? -5.480 5.867 -7.330 1.00 88.62 115 PRO A O 1
ATOM 945 N N . ASN A 1 116 ? -5.746 7.797 -6.240 1.00 86.38 116 ASN A N 1
ATOM 946 C CA . ASN A 1 116 ? -5.457 8.667 -7.378 1.00 86.38 116 ASN A CA 1
ATOM 947 C C . ASN A 1 116 ? -4.257 9.582 -7.082 1.00 86.38 116 ASN A C 1
ATOM 949 O O . ASN A 1 116 ? -3.670 9.551 -6.001 1.00 86.38 116 ASN A O 1
ATOM 953 N N . GLN A 1 117 ? -3.900 10.436 -8.041 1.00 82.50 117 GLN A N 1
ATOM 954 C CA . GLN A 1 117 ? -2.757 11.354 -7.940 1.00 82.50 117 GLN A CA 1
ATOM 955 C C . GLN A 1 117 ? -2.809 12.345 -6.761 1.00 82.50 117 GLN A C 1
ATOM 957 O O . GLN A 1 117 ? -1.763 12.817 -6.327 1.00 82.50 117 GLN A O 1
ATOM 962 N N . ASN A 1 118 ? -3.999 12.640 -6.228 1.00 85.75 118 ASN A N 1
ATOM 963 C CA . ASN A 1 118 ? -4.192 13.517 -5.069 1.00 85.75 118 ASN A CA 1
ATOM 964 C C . ASN A 1 118 ? -4.312 12.730 -3.754 1.00 85.75 118 ASN A C 1
ATOM 966 O O . ASN A 1 118 ? -4.577 13.317 -2.709 1.00 85.75 118 ASN A O 1
ATOM 970 N N . SER A 1 119 ? -4.192 11.401 -3.790 1.00 88.94 119 SER A N 1
ATOM 971 C CA . SER A 1 119 ? -4.277 10.582 -2.583 1.00 88.94 119 SER A CA 1
AT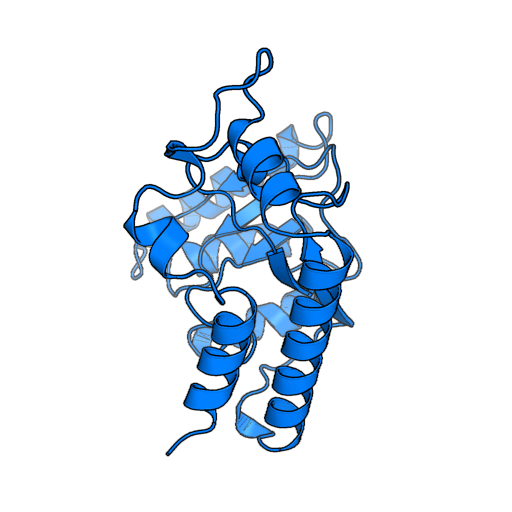OM 972 C C . SER A 1 119 ? -3.084 10.827 -1.667 1.00 88.94 119 SER A C 1
ATOM 974 O O . SER A 1 119 ? -1.933 10.875 -2.106 1.00 88.94 119 SER A O 1
ATOM 976 N N . VAL A 1 120 ? -3.374 10.953 -0.377 1.00 91.38 120 VAL A N 1
ATOM 977 C CA . VAL A 1 120 ? -2.381 11.097 0.686 1.00 91.38 120 VAL A CA 1
ATOM 978 C C . VAL A 1 120 ? -2.247 9.753 1.382 1.00 91.38 120 VAL A C 1
ATOM 980 O O . VAL A 1 120 ? -3.249 9.147 1.747 1.00 91.38 120 VAL A O 1
ATOM 983 N N . TYR A 1 121 ? -1.018 9.289 1.580 1.00 92.75 121 TYR A N 1
ATOM 984 C CA . TYR A 1 121 ? -0.746 7.987 2.183 1.00 92.75 121 TYR A CA 1
ATOM 985 C C . TYR A 1 121 ? -0.132 8.171 3.564 1.00 92.75 121 TYR A C 1
ATOM 987 O O . TYR A 1 121 ? 0.870 8.870 3.696 1.00 92.75 121 TYR A O 1
ATOM 995 N N . GLU A 1 122 ? -0.693 7.500 4.564 1.00 95.62 122 GLU A N 1
ATOM 996 C CA . GLU A 1 122 ? -0.131 7.437 5.912 1.00 95.62 122 GLU A CA 1
ATOM 997 C C . GLU A 1 122 ? 0.164 5.981 6.267 1.00 95.62 122 GLU A C 1
ATOM 999 O O . GLU A 1 122 ? -0.741 5.146 6.332 1.00 95.62 122 GLU A O 1
ATOM 1004 N N . ALA A 1 123 ? 1.436 5.670 6.509 1.00 96.75 123 ALA A N 1
ATOM 1005 C CA . ALA A 1 123 ? 1.842 4.339 6.934 1.00 96.75 123 ALA A CA 1
ATOM 1006 C C . ALA A 1 123 ? 1.736 4.206 8.459 1.00 96.75 123 ALA A C 1
ATOM 1008 O O . ALA A 1 123 ? 2.403 4.930 9.195 1.00 96.75 123 ALA A O 1
ATOM 1009 N N . ILE A 1 124 ? 0.956 3.235 8.939 1.00 97.44 124 ILE A N 1
ATOM 1010 C CA . ILE A 1 124 ? 0.849 2.922 10.371 1.00 97.44 124 ILE A CA 1
ATOM 1011 C C . ILE A 1 124 ? 1.320 1.489 10.589 1.00 97.44 124 ILE A C 1
ATOM 1013 O O . ILE A 1 124 ? 0.697 0.536 10.125 1.00 97.44 124 ILE A O 1
ATOM 1017 N N . VAL A 1 125 ? 2.422 1.333 11.319 1.00 96.56 125 VAL A N 1
ATOM 1018 C CA . VAL A 1 125 ? 3.056 0.040 11.607 1.00 96.56 125 VAL A CA 1
ATOM 1019 C C . VAL A 1 125 ? 3.358 -0.085 13.093 1.00 96.56 125 VAL A C 1
ATOM 1021 O O . VAL A 1 125 ? 3.531 0.913 13.794 1.00 96.56 125 VAL A O 1
ATOM 1024 N N . GLY A 1 126 ? 3.447 -1.311 13.605 1.00 94.88 126 GLY A N 1
ATOM 1025 C CA . GLY A 1 126 ? 3.838 -1.502 14.997 1.00 94.88 126 GLY A CA 1
ATOM 1026 C C . GLY A 1 126 ? 3.752 -2.936 15.500 1.00 94.88 126 GLY A C 1
ATOM 1027 O O . GLY A 1 126 ? 3.856 -3.906 14.754 1.00 94.88 126 GLY A O 1
ATOM 1028 N N . THR A 1 127 ? 3.604 -3.074 16.818 1.00 94.88 127 THR A N 1
ATOM 1029 C CA . THR A 1 127 ? 3.630 -4.376 17.497 1.00 94.88 127 THR A CA 1
ATOM 1030 C C . THR A 1 127 ? 2.469 -5.290 17.094 1.00 94.88 127 THR A C 1
ATOM 1032 O O . THR A 1 127 ? 1.323 -4.866 16.935 1.00 94.88 127 THR A O 1
ATOM 1035 N N . ARG A 1 128 ? 2.744 -6.600 17.050 1.00 94.00 128 ARG A N 1
ATOM 1036 C CA . ARG A 1 128 ? 1.726 -7.648 16.862 1.00 94.00 128 ARG A CA 1
ATOM 1037 C C . ARG A 1 128 ? 0.864 -7.902 18.104 1.00 94.00 128 ARG A C 1
ATOM 1039 O O . ARG A 1 128 ? -0.102 -8.659 18.026 1.00 94.00 128 ARG A O 1
ATOM 1046 N N . ARG A 1 129 ? 1.226 -7.318 19.252 1.00 94.75 129 ARG A N 1
ATOM 1047 C CA . ARG A 1 129 ? 0.524 -7.444 20.542 1.00 94.75 129 ARG A CA 1
ATOM 1048 C C . ARG A 1 129 ? 0.346 -6.058 21.179 1.00 94.75 129 ARG A C 1
ATOM 1050 O O . ARG A 1 129 ? 1.071 -5.727 22.115 1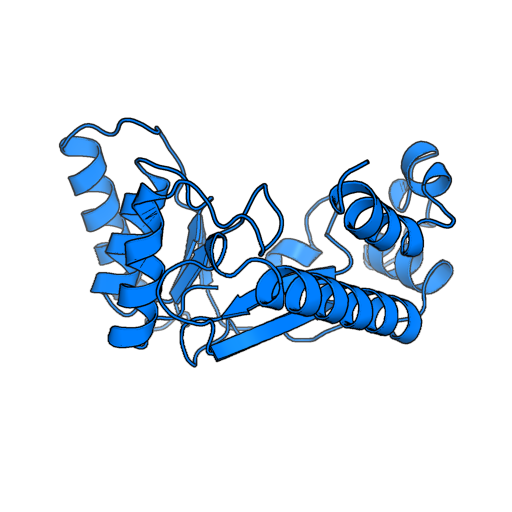.00 94.75 129 ARG A O 1
ATOM 1057 N N . PRO A 1 130 ? -0.545 -5.214 20.636 1.00 94.25 130 PRO A N 1
ATOM 1058 C CA . PRO A 1 130 ? -0.772 -3.874 21.161 1.00 94.25 130 PRO A CA 1
ATOM 1059 C C . PRO A 1 130 ? -1.459 -3.923 22.529 1.00 94.25 130 PRO A C 1
ATOM 1061 O O . PRO A 1 130 ? -2.351 -4.738 22.762 1.00 94.25 130 PRO A O 1
ATOM 1064 N N . HIS A 1 131 ? -1.067 -3.014 23.422 1.00 94.19 131 HIS A N 1
ATOM 1065 C CA . HIS A 1 131 ? -1.816 -2.727 24.645 1.00 94.19 131 HIS A CA 1
ATOM 1066 C C . HIS A 1 131 ? -2.944 -1.724 24.361 1.00 94.19 131 HIS A C 1
ATOM 1068 O O . HIS A 1 131 ? -2.962 -1.065 23.320 1.00 94.19 131 HIS A O 1
ATOM 1074 N N . ARG A 1 132 ? -3.870 -1.555 25.313 1.00 94.88 132 ARG A N 1
ATOM 1075 C CA . ARG A 1 132 ? -5.041 -0.668 25.173 1.00 94.88 132 ARG A CA 1
ATOM 1076 C C . ARG A 1 132 ? -4.676 0.772 24.790 1.00 94.88 132 ARG A C 1
ATOM 1078 O O . ARG A 1 132 ? -5.359 1.375 23.971 1.00 94.88 132 ARG A O 1
ATOM 1085 N N . VAL A 1 133 ? -3.576 1.294 25.334 1.00 94.88 133 VAL A N 1
ATOM 1086 C CA . VAL A 1 133 ? -3.079 2.642 25.010 1.00 94.88 133 VAL A CA 1
ATOM 1087 C C . VAL A 1 133 ? -2.699 2.756 23.532 1.00 94.88 133 VAL A C 1
ATOM 1089 O O . VAL A 1 133 ? -3.039 3.744 22.893 1.00 94.88 133 VAL A O 1
ATOM 1092 N N . CYS A 1 134 ? -2.070 1.728 22.949 1.00 94.06 134 CYS A N 1
ATOM 1093 C CA . CYS A 1 134 ? -1.741 1.716 21.521 1.00 94.06 134 CYS A CA 1
ATOM 1094 C C . CYS A 1 134 ? -3.004 1.762 20.655 1.00 94.06 134 CYS A C 1
ATOM 1096 O O . CYS A 1 134 ? -3.039 2.484 19.667 1.00 94.06 134 CYS A O 1
ATOM 1098 N N . GLN A 1 135 ? -4.051 1.025 21.035 1.00 94.44 135 GLN A N 1
ATOM 1099 C CA . GLN A 1 135 ? -5.327 1.053 20.319 1.00 94.44 135 GLN A CA 1
ATOM 1100 C C . GLN A 1 135 ? -5.963 2.444 20.342 1.00 94.44 135 GLN A C 1
ATOM 1102 O O . GLN A 1 135 ? -6.396 2.934 19.302 1.00 94.44 135 GLN A O 1
ATOM 1107 N N . GLN A 1 136 ? -5.986 3.092 21.507 1.00 96.38 136 GLN A N 1
ATOM 1108 C CA . GLN A 1 136 ? -6.493 4.458 21.639 1.00 96.38 136 GLN A CA 1
ATOM 1109 C C . GLN A 1 136 ? -5.667 5.446 20.812 1.00 96.38 136 GLN A C 1
ATOM 1111 O O . GLN A 1 136 ? -6.243 6.289 20.133 1.00 96.38 136 GLN A O 1
ATOM 1116 N N . ALA A 1 137 ? -4.339 5.304 20.820 1.00 96.62 137 ALA A N 1
ATOM 1117 C CA . ALA A 1 137 ? -3.444 6.151 20.042 1.00 96.62 137 ALA A CA 1
ATOM 1118 C C . ALA A 1 137 ? -3.685 6.011 18.532 1.00 96.62 137 ALA A C 1
ATOM 1120 O O . ALA A 1 137 ? -3.854 7.023 17.861 1.00 96.62 137 ALA A O 1
ATOM 1121 N N . VAL A 1 138 ? -3.775 4.783 18.003 1.00 97.44 138 VAL A N 1
ATOM 1122 C CA . VAL A 1 138 ? -4.055 4.548 16.573 1.00 97.44 138 VAL A CA 1
ATOM 1123 C C . VAL A 1 138 ? -5.409 5.139 16.179 1.00 97.44 138 VAL A C 1
ATOM 1125 O O . VAL A 1 138 ? -5.505 5.853 15.187 1.00 97.44 138 VAL A O 1
ATOM 1128 N N . GLN A 1 139 ? -6.451 4.903 16.980 1.00 96.00 139 GLN A N 1
ATOM 1129 C CA . GLN A 1 139 ? -7.790 5.433 16.710 1.00 96.00 139 GLN A CA 1
ATOM 1130 C C . GLN A 1 139 ? -7.835 6.967 16.754 1.00 96.00 139 GLN A C 1
ATOM 1132 O O . GLN A 1 139 ? -8.465 7.585 15.896 1.00 96.00 139 GLN A O 1
ATOM 1137 N N . ALA A 1 140 ? -7.164 7.586 17.729 1.00 96.19 140 ALA A N 1
ATOM 1138 C CA . ALA A 1 140 ? -7.080 9.038 17.837 1.00 96.19 140 ALA A CA 1
ATOM 1139 C C . ALA A 1 140 ? -6.291 9.646 16.669 1.00 96.19 140 ALA A C 1
ATOM 1141 O O . ALA A 1 140 ? -6.750 10.615 16.073 1.00 96.19 140 ALA A O 1
ATOM 1142 N N . TRP A 1 141 ? -5.154 9.047 16.305 1.00 96.50 141 TRP A N 1
ATOM 1143 C CA . TRP A 1 141 ? -4.308 9.507 15.202 1.00 96.50 141 TRP A CA 1
ATOM 1144 C C . TRP A 1 141 ? -5.048 9.473 13.867 1.00 96.50 141 TRP A C 1
ATOM 1146 O O . TRP A 1 141 ? -5.143 10.489 13.183 1.00 96.50 141 TRP A O 1
ATOM 1156 N N . VAL A 1 142 ? -5.659 8.332 13.530 1.00 95.88 142 VAL A N 1
ATOM 1157 C CA . VAL A 1 142 ? -6.437 8.195 12.290 1.00 95.88 142 VAL A CA 1
ATOM 1158 C C . VAL A 1 142 ? -7.638 9.146 12.286 1.00 95.88 142 VAL A C 1
ATOM 1160 O O . VAL A 1 142 ? -7.960 9.711 11.245 1.00 95.88 142 VAL A O 1
ATOM 1163 N N . GLY A 1 143 ? -8.270 9.384 13.441 1.00 94.25 143 GLY A N 1
ATOM 1164 C CA . GLY A 1 143 ? -9.330 10.385 13.574 1.00 94.25 143 GLY A CA 1
ATOM 1165 C C . GLY A 1 143 ? -8.860 11.802 13.261 1.00 94.25 143 GLY A C 1
ATOM 1166 O O . GLY A 1 143 ? -9.449 12.459 12.410 1.00 94.25 143 GLY A O 1
ATOM 1167 N N . GLN A 1 144 ? -7.761 12.236 13.876 1.00 94.06 144 GLN A N 1
ATOM 1168 C CA . GLN A 1 144 ? -7.191 13.563 13.633 1.00 94.06 144 GLN A CA 1
ATOM 1169 C C . GLN A 1 144 ? -6.783 13.744 12.169 1.00 94.06 144 GLN A C 1
ATOM 1171 O O . GLN A 1 144 ? -7.069 14.779 11.569 1.00 94.06 144 GLN A O 1
ATOM 1176 N N . LEU A 1 145 ? -6.156 12.730 11.568 1.00 93.50 145 LEU A N 1
ATOM 1177 C CA . LEU A 1 145 ? -5.770 12.788 10.161 1.00 93.50 145 LEU A CA 1
ATOM 1178 C C . LEU A 1 145 ? -6.984 12.844 9.231 1.00 93.50 145 LEU A C 1
ATOM 1180 O O . LEU A 1 145 ? -6.966 13.620 8.280 1.00 93.50 145 LEU A O 1
ATOM 1184 N N . SER A 1 146 ? -8.042 12.083 9.527 1.00 91.06 146 SER A N 1
ATOM 1185 C CA . SER A 1 146 ? -9.296 12.097 8.762 1.00 91.06 146 SER A CA 1
ATOM 1186 C C . SER A 1 146 ? -9.925 13.490 8.700 1.00 91.06 146 SER A C 1
ATOM 1188 O O . SER A 1 146 ? -10.445 13.888 7.660 1.00 91.06 146 SER A O 1
ATOM 1190 N N . GLU A 1 147 ? -9.895 14.230 9.809 1.00 88.62 147 GLU A N 1
ATOM 1191 C CA . GLU A 1 147 ? -10.437 15.592 9.887 1.00 88.62 147 GLU A CA 1
ATOM 1192 C C . GLU A 1 147 ? -9.571 16.592 9.104 1.00 88.62 147 GLU A C 1
ATOM 1194 O O . GLU A 1 147 ? -10.080 17.533 8.496 1.00 88.62 147 GLU A O 1
ATOM 1199 N N . GLN A 1 148 ? -8.254 16.372 9.074 1.00 86.94 148 GLN A N 1
ATOM 1200 C CA . GLN A 1 148 ? -7.287 17.263 8.428 1.00 86.94 148 GLN A CA 1
ATOM 1201 C C . GLN A 1 148 ? -7.055 16.973 6.941 1.00 86.94 148 GLN A C 1
ATOM 1203 O O . GLN A 1 148 ? -6.481 17.813 6.241 1.00 86.94 148 GLN A O 1
ATOM 1208 N N . SER A 1 149 ? -7.434 15.791 6.450 1.00 79.88 149 SER A N 1
ATOM 1209 C CA . SER A 1 149 ? -7.138 15.359 5.082 1.00 79.88 149 SER A CA 1
ATOM 1210 C C . SER A 1 149 ? -8.118 15.889 4.043 1.00 79.88 149 SER A C 1
ATOM 1212 O O . SER A 1 149 ? -7.721 16.053 2.895 1.00 79.88 149 SER A O 1
ATOM 1214 N N . ALA A 1 150 ? -9.353 16.234 4.427 1.00 67.00 150 ALA A N 1
ATOM 1215 C CA . ALA A 1 150 ? -10.395 16.695 3.502 1.00 67.00 150 ALA A CA 1
ATOM 1216 C C . ALA A 1 150 ? -9.947 17.773 2.477 1.00 67.00 150 ALA A C 1
ATOM 1218 O O . ALA A 1 150 ? -10.302 17.637 1.307 1.00 67.00 150 ALA A O 1
ATOM 1219 N N . PRO A 1 151 ? -9.138 18.798 2.829 1.00 62.75 151 PRO A N 1
ATOM 1220 C CA . PRO A 1 151 ? -8.655 19.782 1.856 1.00 62.75 151 PRO A CA 1
ATOM 1221 C C . PRO A 1 151 ? -7.414 19.341 1.055 1.00 62.75 151 PRO A C 1
ATOM 1223 O O . PRO A 1 151 ? -7.053 20.009 0.091 1.00 62.75 151 PRO A O 1
ATOM 1226 N N . LYS A 1 152 ? -6.733 18.258 1.451 1.00 62.84 152 LYS A N 1
ATOM 1227 C CA . LYS A 1 152 ? -5.473 17.780 0.845 1.00 62.84 152 LYS A CA 1
ATOM 1228 C C . LYS A 1 152 ? -5.676 16.641 -0.153 1.00 62.84 152 LYS A C 1
ATOM 1230 O O . LYS A 1 152 ? -4.803 16.411 -0.982 1.00 62.84 152 LYS A O 1
ATOM 1235 N N . GLY A 1 153 ? -6.807 15.949 -0.062 1.00 74.69 153 GLY A N 1
ATOM 1236 C CA . GLY A 1 153 ? -7.139 14.789 -0.878 1.00 74.69 153 GLY A CA 1
ATOM 1237 C C . GLY A 1 153 ? -7.623 13.619 -0.029 1.00 74.69 153 GLY A C 1
ATOM 1238 O O . GLY A 1 153 ? -7.753 13.705 1.192 1.00 74.69 153 GLY A O 1
ATOM 1239 N N . GLU A 1 154 ? -7.920 12.504 -0.684 1.00 86.50 154 GLU A N 1
ATOM 1240 C CA . GLU A 1 154 ? -8.374 11.300 0.004 1.00 86.50 154 GLU A CA 1
ATOM 1241 C C . GLU A 1 154 ? -7.221 10.667 0.795 1.00 86.50 154 GLU A C 1
ATOM 1243 O O . GLU A 1 154 ? -6.150 10.411 0.241 1.00 86.50 154 GLU A O 1
ATOM 1248 N N . LEU A 1 155 ? -7.432 10.424 2.090 1.00 92.69 155 LEU A N 1
ATOM 1249 C CA . LEU A 1 155 ? -6.449 9.781 2.956 1.00 92.69 155 LEU A CA 1
ATOM 1250 C C . LEU A 1 155 ? -6.552 8.258 2.862 1.00 92.69 155 LEU A C 1
ATOM 1252 O O . LEU A 1 155 ? -7.626 7.679 3.039 1.00 92.69 155 LEU A O 1
ATOM 1256 N N . TRP A 1 156 ? -5.399 7.631 2.656 1.00 93.81 156 TRP A N 1
ATOM 1257 C CA . TRP A 1 156 ? -5.215 6.192 2.581 1.00 93.81 156 TRP A CA 1
ATOM 1258 C C . TRP A 1 156 ? -4.276 5.718 3.686 1.00 93.81 156 TRP A C 1
ATOM 1260 O O . TRP A 1 156 ? -3.098 6.077 3.720 1.00 93.81 156 TRP A O 1
ATOM 1270 N N . ILE A 1 157 ? -4.791 4.880 4.583 1.00 96.38 157 ILE A N 1
ATOM 1271 C CA . ILE A 1 157 ? -3.988 4.245 5.627 1.00 96.38 157 ILE A CA 1
ATOM 1272 C C . ILE A 1 157 ? -3.332 2.986 5.062 1.00 96.38 157 ILE A C 1
ATOM 1274 O O . ILE A 1 157 ? -4.016 2.064 4.616 1.00 96.38 157 ILE A O 1
ATOM 1278 N N . VAL A 1 158 ? -2.003 2.936 5.103 1.00 96.31 158 VAL A N 1
ATOM 1279 C CA . VAL A 1 158 ? -1.186 1.846 4.560 1.00 96.31 158 VAL A CA 1
ATOM 1280 C C . VAL A 1 158 ? -0.600 1.016 5.702 1.00 96.31 158 VAL A C 1
ATOM 1282 O O . VAL A 1 158 ? -0.012 1.562 6.637 1.00 96.31 158 VAL A O 1
ATOM 1285 N N . SER A 1 159 ? -0.736 -0.310 5.641 1.00 96.19 159 SER A N 1
ATOM 1286 C CA . SER A 1 159 ? -0.120 -1.218 6.618 1.00 96.19 159 SER A CA 1
ATOM 1287 C C . SER A 1 159 ? 0.090 -2.633 6.061 1.00 96.19 159 SER A C 1
ATOM 1289 O O . SER A 1 159 ? -0.274 -2.915 4.924 1.00 96.19 159 SER A O 1
ATOM 1291 N N . GLY A 1 160 ? 0.710 -3.531 6.834 1.00 92.06 160 GLY A N 1
ATOM 1292 C CA . GLY A 1 160 ? 1.151 -4.862 6.391 1.00 92.06 160 GLY A CA 1
ATOM 1293 C C . GLY A 1 160 ? 0.122 -5.991 6.531 1.00 92.06 160 GLY A C 1
ATOM 1294 O O . GLY A 1 160 ? 0.462 -7.165 6.356 1.00 92.06 160 GLY A O 1
ATOM 1295 N N . PHE A 1 161 ? -1.126 -5.676 6.897 1.00 91.06 161 PHE A N 1
ATOM 1296 C CA . PHE A 1 161 ? -2.207 -6.642 7.132 1.00 91.06 161 PHE A CA 1
ATOM 1297 C C . PHE A 1 161 ? -1.905 -7.717 8.199 1.00 91.06 161 PHE A C 1
ATOM 1299 O O . PHE A 1 161 ? -2.570 -8.758 8.263 1.00 91.06 161 PHE A O 1
ATOM 1306 N N . ALA A 1 162 ? -0.914 -7.495 9.070 1.00 90.56 162 ALA A N 1
ATOM 1307 C CA . ALA A 1 162 ? -0.582 -8.403 10.163 1.00 90.56 162 ALA A CA 1
ATOM 1308 C C . ALA A 1 162 ? -1.549 -8.270 11.358 1.00 90.56 162 ALA A C 1
ATOM 1310 O O . ALA A 1 162 ? -2.421 -7.405 11.428 1.00 90.56 162 ALA A O 1
ATOM 1311 N N . LYS A 1 163 ? -1.405 -9.152 12.355 1.00 91.56 163 LYS A N 1
ATOM 1312 C CA . LYS A 1 163 ? -2.090 -8.973 13.648 1.00 91.56 163 LYS A CA 1
ATOM 1313 C C . LYS A 1 163 ? -1.553 -7.731 14.364 1.00 91.56 163 LYS A C 1
ATOM 1315 O O . LYS A 1 163 ? -0.391 -7.378 14.189 1.00 91.56 163 LYS A O 1
ATOM 1320 N N . GLY A 1 164 ? -2.348 -7.175 15.273 1.00 94.38 164 GLY A N 1
ATOM 1321 C CA . GLY A 1 164 ? -1.919 -6.087 16.147 1.00 94.38 164 GLY A CA 1
ATOM 1322 C C . GLY A 1 164 ? -2.122 -4.720 15.509 1.00 94.38 164 GLY A C 1
ATOM 1323 O O . GLY A 1 164 ? -3.224 -4.443 15.049 1.00 94.38 164 GLY A O 1
ATOM 1324 N N . VAL A 1 165 ? -1.092 -3.870 15.518 1.00 96.75 165 VAL A N 1
ATOM 1325 C CA . VAL A 1 165 ? -1.198 -2.474 15.051 1.00 96.75 165 VAL A CA 1
ATOM 1326 C C . VAL A 1 165 ? -1.687 -2.377 13.607 1.00 96.75 165 VAL A C 1
ATOM 1328 O O . VAL A 1 165 ? -2.563 -1.561 13.348 1.00 96.75 165 VAL A O 1
ATOM 1331 N N . ASP A 1 166 ? -1.222 -3.241 12.705 1.00 95.81 166 ASP A N 1
ATOM 1332 C CA . ASP A 1 166 ? -1.681 -3.239 11.313 1.00 95.81 166 ASP A CA 1
ATOM 1333 C C . ASP A 1 166 ? -3.200 -3.432 11.213 1.00 95.81 166 ASP A C 1
ATOM 1335 O O . ASP A 1 166 ? -3.890 -2.651 10.562 1.00 95.81 166 ASP A O 1
ATOM 1339 N N . ARG A 1 167 ? -3.749 -4.426 11.930 1.00 94.62 167 ARG A N 1
ATOM 1340 C CA . ARG A 1 167 ? -5.202 -4.637 12.020 1.00 94.62 167 ARG A CA 1
ATOM 1341 C C . ARG A 1 167 ? -5.907 -3.381 12.534 1.00 94.62 167 ARG A C 1
ATOM 1343 O O . ARG A 1 167 ? -6.877 -2.951 11.923 1.00 94.62 167 ARG A O 1
ATOM 1350 N N . LEU A 1 168 ? -5.409 -2.797 13.626 1.00 96.50 168 LEU A N 1
ATOM 1351 C CA . LEU A 1 168 ? -6.009 -1.607 14.236 1.00 96.50 168 LEU A CA 1
ATOM 1352 C C . LEU A 1 168 ? -6.020 -0.408 13.280 1.00 96.50 168 LEU A C 1
ATOM 1354 O O . LEU A 1 168 ? -6.975 0.363 13.288 1.00 96.50 168 LEU A O 1
ATOM 1358 N N . ALA A 1 169 ? -4.976 -0.255 12.465 1.00 97.00 169 ALA A N 1
ATOM 1359 C CA . ALA A 1 169 ? -4.881 0.799 11.464 1.00 97.00 169 ALA A CA 1
ATOM 1360 C C . ALA A 1 169 ? -5.929 0.618 10.358 1.00 97.00 169 ALA A C 1
ATOM 1362 O O . ALA A 1 169 ? -6.647 1.564 10.033 1.00 97.00 169 ALA A O 1
ATOM 1363 N N . HIS A 1 170 ? -6.064 -0.603 9.831 1.00 95.31 170 HIS A N 1
ATOM 1364 C CA . HIS A 1 170 ? -7.090 -0.926 8.839 1.00 95.31 170 HIS A CA 1
ATOM 1365 C C . HIS A 1 170 ? -8.505 -0.733 9.400 1.00 95.31 170 HIS A C 1
ATOM 1367 O O . HIS A 1 170 ? -9.322 -0.073 8.769 1.00 95.31 170 HIS A O 1
ATOM 1373 N N . GLU A 1 171 ? -8.791 -1.240 10.603 1.00 94.50 171 GLU A N 1
ATOM 1374 C CA . GLU A 1 171 ? -10.087 -1.046 11.270 1.00 94.50 171 GLU A CA 1
ATOM 1375 C C . GLU A 1 171 ? -10.413 0.441 11.447 1.00 94.50 171 GLU A C 1
ATOM 1377 O O . GLU A 1 171 ? -11.480 0.890 11.038 1.00 94.50 171 GLU A O 1
ATOM 1382 N N . ALA A 1 172 ? -9.473 1.224 11.987 1.00 95.38 172 ALA A N 1
ATOM 1383 C CA . ALA A 1 172 ? -9.665 2.654 12.216 1.00 95.38 172 ALA A CA 1
ATOM 1384 C C . ALA A 1 172 ? -9.956 3.436 10.926 1.00 95.38 172 ALA A C 1
ATOM 1386 O O . ALA A 1 172 ? -10.733 4.396 10.964 1.00 95.38 172 ALA A O 1
ATOM 1387 N N . ALA A 1 173 ? -9.334 3.035 9.811 1.00 94.50 173 ALA A N 1
ATOM 1388 C CA . ALA A 1 173 ? -9.555 3.614 8.492 1.00 94.50 173 ALA A CA 1
ATOM 1389 C C . ALA A 1 173 ? -10.946 3.262 7.948 1.00 94.50 173 ALA A C 1
ATOM 1391 O O . ALA A 1 173 ? -11.717 4.157 7.598 1.00 94.50 173 ALA A O 1
ATOM 1392 N N . LEU A 1 174 ? -11.287 1.968 7.937 1.00 92.00 174 LEU A N 1
ATOM 1393 C CA . LEU A 1 174 ? -12.568 1.470 7.431 1.00 92.00 174 LEU A CA 1
ATOM 1394 C C . LEU A 1 174 ? -13.748 2.032 8.234 1.00 92.00 174 LEU A C 1
ATOM 1396 O O . LEU A 1 174 ? -14.756 2.424 7.649 1.00 92.00 174 LEU A O 1
ATOM 1400 N N . ASP A 1 175 ? -13.625 2.139 9.559 1.00 91.69 175 ASP A N 1
ATOM 1401 C CA . ASP A 1 175 ? -14.668 2.709 10.421 1.00 91.69 175 ASP A CA 1
ATOM 1402 C C . ASP A 1 175 ? -14.976 4.176 10.109 1.00 91.69 175 ASP A C 1
ATOM 1404 O O . ASP A 1 175 ? -16.105 4.620 10.319 1.00 91.69 175 ASP A O 1
ATOM 1408 N N . ARG A 1 176 ? -14.000 4.905 9.562 1.00 91.06 176 ARG A N 1
ATOM 1409 C CA . ARG A 1 176 ? -14.123 6.310 9.153 1.00 91.06 176 ARG A CA 1
ATOM 1410 C C . ARG A 1 176 ? -14.404 6.494 7.663 1.00 91.06 176 ARG A C 1
ATOM 1412 O O . ARG A 1 176 ? -14.471 7.627 7.201 1.00 91.06 176 ARG A O 1
ATOM 1419 N N . GLY A 1 177 ? -14.560 5.408 6.904 1.00 89.19 177 GLY A N 1
ATOM 1420 C CA . GLY A 1 177 ? -14.766 5.471 5.454 1.00 89.19 177 GLY A CA 1
ATOM 1421 C C . GLY A 1 177 ? -13.541 5.960 4.669 1.00 89.19 177 GLY A C 1
ATOM 1422 O O . GLY A 1 177 ? -13.681 6.368 3.513 1.00 89.19 177 GLY A O 1
ATOM 1423 N N . LEU A 1 178 ? -12.355 5.927 5.281 1.00 91.81 178 LEU A N 1
ATOM 1424 C CA . LEU A 1 178 ? -11.088 6.251 4.629 1.00 91.81 178 LEU A CA 1
ATOM 1425 C C . LEU A 1 178 ? -10.636 5.118 3.707 1.00 91.81 178 LEU A C 1
ATOM 1427 O O . LEU A 1 178 ? -11.115 3.984 3.803 1.00 91.81 178 LEU A O 1
ATOM 1431 N N . GLY A 1 179 ? -9.667 5.420 2.844 1.00 92.00 179 GLY A N 1
ATOM 1432 C CA . GLY A 1 179 ? -8.997 4.391 2.073 1.00 92.00 179 GLY A CA 1
ATOM 1433 C C . GLY A 1 179 ? -8.043 3.559 2.927 1.00 92.00 179 GLY A C 1
ATOM 1434 O O . GLY A 1 179 ? -7.434 4.060 3.876 1.00 92.00 179 GLY A O 1
ATOM 1435 N N . SER A 1 180 ? -7.895 2.276 2.602 1.00 94.19 180 SER A N 1
ATOM 1436 C CA . SER A 1 180 ? -6.979 1.375 3.295 1.00 94.19 180 SER A CA 1
ATOM 1437 C C . SER A 1 180 ? -6.209 0.486 2.314 1.00 94.19 180 SER A C 1
ATOM 1439 O O . SER A 1 180 ? -6.789 -0.088 1.400 1.00 94.19 180 SER A O 1
ATOM 1441 N N . ILE A 1 181 ? -4.889 0.372 2.479 1.00 94.00 181 ILE A N 1
ATOM 1442 C CA . ILE A 1 181 ? -4.015 -0.448 1.620 1.00 94.00 181 ILE A CA 1
ATOM 1443 C C . ILE A 1 181 ? -3.266 -1.462 2.476 1.00 94.00 181 ILE A C 1
ATOM 1445 O O . ILE A 1 181 ? -2.507 -1.088 3.374 1.00 94.00 181 ILE A O 1
ATOM 1449 N N . ALA A 1 182 ? -3.457 -2.741 2.166 1.00 92.25 182 ALA A N 1
ATOM 1450 C CA . ALA A 1 182 ? -2.811 -3.882 2.793 1.00 92.25 182 ALA A CA 1
ATOM 1451 C C . ALA A 1 182 ? -1.616 -4.354 1.949 1.00 92.25 182 ALA A C 1
ATOM 1453 O O . ALA A 1 182 ? -1.758 -5.100 0.983 1.00 92.25 182 ALA A O 1
ATOM 1454 N N . VAL A 1 183 ? -0.400 -3.975 2.343 1.00 90.69 183 VAL A N 1
ATOM 1455 C CA . VAL A 1 183 ? 0.827 -4.444 1.686 1.00 90.69 183 VAL A CA 1
ATOM 1456 C C . VAL A 1 183 ? 1.161 -5.851 2.173 1.00 90.69 183 VAL A C 1
ATOM 1458 O O . VAL A 1 183 ? 1.678 -6.053 3.272 1.00 90.69 183 VAL A O 1
ATOM 1461 N N . LEU A 1 184 ? 0.866 -6.848 1.344 1.00 83.00 184 LEU A N 1
ATOM 1462 C CA . LEU A 1 184 ? 1.093 -8.246 1.688 1.00 83.00 184 LEU A CA 1
ATOM 1463 C C . LEU A 1 184 ? 2.553 -8.653 1.446 1.00 83.00 184 LEU A C 1
ATOM 1465 O O . LEU A 1 184 ? 3.095 -8.490 0.358 1.00 83.00 184 LEU A O 1
ATOM 1469 N N . GLY A 1 185 ? 3.169 -9.286 2.448 1.00 72.56 185 GLY A N 1
ATOM 1470 C CA . GLY A 1 185 ? 4.446 -10.000 2.283 1.00 72.56 185 GLY A CA 1
ATOM 1471 C C . GLY A 1 185 ? 4.307 -11.363 1.584 1.00 72.56 185 GLY A C 1
ATOM 1472 O O . GLY A 1 185 ? 5.284 -12.095 1.441 1.00 72.56 185 GLY A O 1
ATOM 1473 N N . SER A 1 186 ? 3.087 -11.729 1.193 1.00 69.75 186 SER A N 1
ATOM 1474 C CA . SER A 1 186 ? 2.717 -12.943 0.466 1.00 69.75 186 SER A CA 1
ATOM 1475 C C . SER A 1 186 ? 1.978 -12.574 -0.824 1.00 69.75 186 SER A C 1
ATOM 1477 O O . SER A 1 186 ? 1.470 -11.466 -0.963 1.00 69.75 186 SER A O 1
ATOM 1479 N N . GLY A 1 187 ? 1.881 -13.509 -1.774 1.00 66.69 187 GLY A N 1
ATOM 1480 C CA . GLY A 1 187 ? 1.019 -13.315 -2.946 1.00 66.69 187 GLY A CA 1
ATOM 1481 C C . GLY A 1 187 ? -0.463 -13.184 -2.565 1.00 66.69 187 GLY A C 1
ATOM 1482 O O . GLY A 1 187 ? -0.889 -13.670 -1.510 1.00 66.69 187 GLY A O 1
ATOM 1483 N N . LEU A 1 188 ? -1.275 -12.611 -3.463 1.00 67.75 188 LEU A N 1
ATOM 1484 C CA .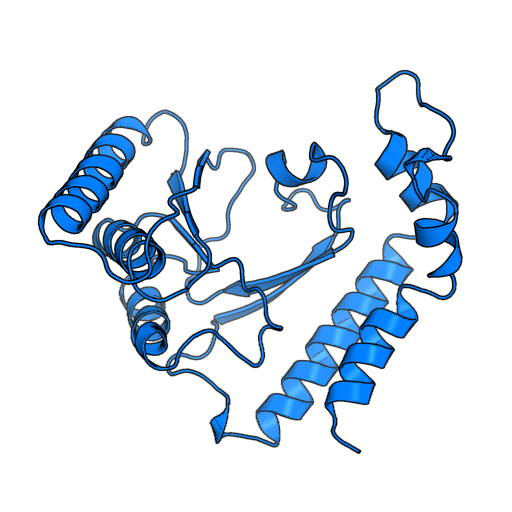 LEU A 1 188 ? -2.711 -12.343 -3.254 1.00 67.75 188 LEU A CA 1
ATOM 1485 C C . LEU A 1 188 ? -3.546 -13.613 -2.982 1.00 67.75 188 LEU A C 1
ATOM 1487 O O . LEU A 1 188 ? -4.723 -13.526 -2.637 1.00 67.75 188 LEU A O 1
ATOM 1491 N N . GLY A 1 189 ? -2.987 -14.809 -3.194 1.00 61.03 189 GLY A N 1
ATOM 1492 C CA . GLY A 1 189 ? -3.608 -16.097 -2.861 1.00 61.03 189 GLY A CA 1
ATOM 1493 C C . GLY A 1 189 ? -3.450 -16.555 -1.410 1.00 61.03 189 GLY A C 1
ATOM 1494 O O . GLY A 1 189 ? -4.088 -17.526 -1.019 1.00 61.03 189 GLY A O 1
ATOM 1495 N N . LYS A 1 190 ? -2.616 -15.888 -0.605 1.00 64.19 190 LYS A N 1
ATOM 1496 C CA . LYS A 1 190 ? -2.376 -16.219 0.810 1.00 64.19 190 LYS A CA 1
ATOM 1497 C C . LYS A 1 190 ? -2.540 -14.950 1.649 1.00 64.19 190 LYS A C 1
ATOM 1499 O O . LYS A 1 190 ? -1.570 -14.466 2.231 1.00 64.19 190 LYS A O 1
ATOM 1504 N N . ALA A 1 191 ? -3.745 -14.379 1.644 1.00 59.25 191 ALA A N 1
ATOM 1505 C CA . ALA A 1 191 ? -4.042 -13.110 2.306 1.00 59.25 191 ALA A CA 1
ATOM 1506 C C . ALA A 1 191 ? -3.921 -13.235 3.837 1.00 59.25 191 ALA A C 1
ATOM 1508 O O . ALA A 1 191 ? -4.847 -13.682 4.502 1.00 59.25 191 ALA A O 1
ATOM 1509 N N . GLY A 1 192 ? -2.766 -12.845 4.384 1.00 62.38 192 GLY A N 1
ATOM 1510 C CA . GLY A 1 192 ? -2.557 -12.564 5.807 1.00 62.38 192 GLY A CA 1
ATOM 1511 C C . GLY A 1 192 ? -2.923 -13.671 6.815 1.00 62.38 192 GLY A C 1
ATOM 1512 O O . GLY A 1 192 ? -3.214 -14.819 6.473 1.00 62.38 192 GLY A O 1
ATOM 1513 N N . PRO A 1 193 ? -2.871 -13.363 8.121 1.00 66.88 193 PRO A N 1
ATOM 1514 C CA . PRO A 1 193 ? -3.385 -14.267 9.137 1.00 66.88 193 PRO A CA 1
ATOM 1515 C C . PRO A 1 193 ? -4.908 -14.390 9.002 1.00 66.88 193 PRO A C 1
ATOM 1517 O O . PRO A 1 193 ? -5.606 -13.385 8.885 1.00 66.88 193 PRO A O 1
ATOM 1520 N N . ARG A 1 194 ? -5.436 -15.618 9.141 1.00 69.62 194 ARG A N 1
ATOM 1521 C CA . ARG A 1 194 ? -6.886 -15.914 9.083 1.00 69.62 194 ARG A CA 1
ATOM 1522 C C . ARG A 1 194 ? -7.755 -14.981 9.939 1.00 69.62 194 ARG A C 1
ATOM 1524 O O . ARG A 1 194 ? -8.907 -14.746 9.607 1.00 69.62 194 ARG A O 1
ATOM 1531 N N . SER A 1 195 ? -7.198 -14.456 11.029 1.00 73.94 195 SER A N 1
ATOM 1532 C CA . SER A 1 195 ? -7.878 -13.553 11.956 1.00 73.94 195 SER A CA 1
ATOM 1533 C C . SER A 1 195 ? -8.176 -12.161 11.408 1.00 73.94 195 SER A C 1
ATOM 1535 O O . SER A 1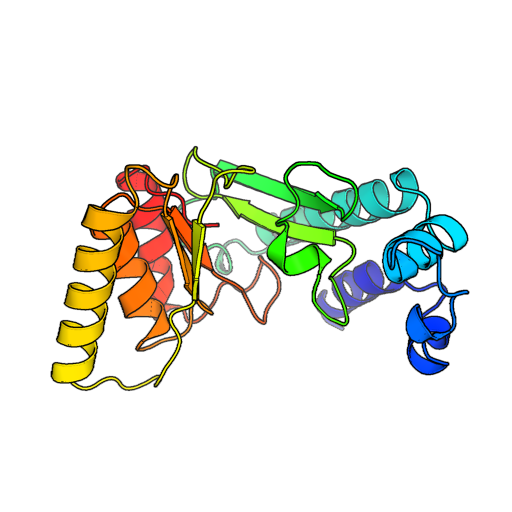 195 ? -8.874 -11.445 12.099 1.00 73.94 195 SER A O 1
ATOM 1537 N N . ASN A 1 196 ? -7.607 -11.751 10.271 1.00 81.56 196 ASN A N 1
ATOM 1538 C CA . ASN A 1 196 ? -7.845 -10.430 9.667 1.00 81.56 196 ASN A CA 1
ATOM 1539 C C . ASN A 1 196 ? -8.742 -10.496 8.427 1.00 81.56 196 ASN A C 1
ATOM 1541 O O . ASN A 1 196 ? -9.027 -9.477 7.806 1.00 81.56 196 ASN A O 1
ATOM 1545 N N . LEU A 1 197 ? -9.171 -11.698 8.045 1.00 80.25 197 LEU A N 1
ATOM 1546 C CA . LEU A 1 197 ? -9.960 -11.914 6.840 1.00 80.25 197 LEU A CA 1
ATOM 1547 C C . LEU A 1 197 ? -11.371 -11.320 6.931 1.00 80.25 197 LEU A C 1
ATOM 1549 O O . LEU A 1 197 ? -11.985 -11.029 5.910 1.00 80.25 197 LEU A O 1
ATOM 1553 N N . ASP A 1 198 ? -11.869 -11.109 8.146 1.00 84.62 198 ASP A N 1
ATOM 1554 C CA . ASP A 1 198 ? -13.114 -10.399 8.427 1.00 84.62 198 ASP A CA 1
ATOM 1555 C C . ASP A 1 198 ? -13.091 -8.943 7.930 1.00 84.62 198 ASP A C 1
ATOM 1557 O O . ASP A 1 198 ? -14.123 -8.435 7.488 1.00 84.62 198 ASP A O 1
ATOM 1561 N N . LEU A 1 199 ? -11.917 -8.298 7.904 1.00 85.69 199 LEU A N 1
ATOM 1562 C CA . LEU A 1 199 ? -11.770 -6.927 7.405 1.00 85.69 199 LEU A CA 1
ATOM 1563 C C . LEU A 1 199 ? -12.080 -6.796 5.912 1.00 85.69 199 LEU A C 1
ATOM 1565 O O . LEU A 1 199 ? -12.527 -5.740 5.474 1.00 85.69 199 LEU A O 1
ATOM 1569 N N . LEU A 1 200 ? -11.893 -7.862 5.129 1.00 82.75 200 LEU A N 1
ATOM 1570 C CA . LEU A 1 200 ? -12.222 -7.849 3.702 1.00 82.75 200 LEU A CA 1
ATOM 1571 C C . LEU A 1 200 ? -13.739 -7.770 3.487 1.00 82.75 200 LEU A C 1
ATOM 1573 O O . LEU A 1 200 ? -14.222 -7.033 2.627 1.00 82.75 200 LEU A O 1
ATOM 1577 N N . GLY A 1 201 ? -14.501 -8.493 4.315 1.00 78.25 201 GLY A N 1
ATOM 1578 C CA . GLY A 1 201 ? -15.958 -8.400 4.342 1.00 78.25 201 GLY A CA 1
ATOM 1579 C C . GLY A 1 201 ? -16.436 -7.030 4.824 1.00 78.25 201 GLY A C 1
ATOM 1580 O O . GLY A 1 201 ? -17.368 -6.474 4.246 1.00 78.25 201 GLY A O 1
ATOM 1581 N N . LEU A 1 202 ? -15.769 -6.463 5.833 1.00 81.69 202 LEU A N 1
ATOM 1582 C CA . LEU A 1 202 ? -16.062 -5.120 6.336 1.00 81.69 202 LEU A CA 1
ATOM 1583 C C . LEU A 1 202 ? -15.852 -4.046 5.258 1.00 81.69 202 LEU A C 1
ATOM 1585 O O . LEU A 1 202 ? -16.716 -3.190 5.071 1.00 81.69 202 LEU A O 1
ATOM 1589 N N . ALA A 1 203 ? -14.741 -4.126 4.523 1.00 82.06 203 ALA A N 1
ATOM 1590 C CA . ALA A 1 203 ? -14.422 -3.221 3.422 1.00 82.06 203 ALA A CA 1
ATOM 1591 C C . ALA A 1 203 ? -15.515 -3.245 2.340 1.00 82.06 203 ALA A C 1
ATOM 1593 O O . ALA A 1 203 ? -16.033 -2.202 1.943 1.00 82.06 203 ALA A O 1
ATOM 1594 N N . ALA A 1 204 ? -15.950 -4.447 1.947 1.00 76.75 204 ALA A N 1
ATOM 1595 C CA . ALA A 1 204 ? -17.006 -4.629 0.955 1.00 76.75 204 ALA A CA 1
ATOM 1596 C C . ALA A 1 204 ? -18.378 -4.085 1.403 1.00 76.75 204 ALA A C 1
ATOM 1598 O O . ALA A 1 204 ? -19.159 -3.651 0.557 1.00 76.75 204 ALA A O 1
ATOM 1599 N N . GLN A 1 205 ? -18.682 -4.117 2.707 1.00 76.44 205 GLN A N 1
ATOM 1600 C CA . GLN A 1 205 ? -19.939 -3.600 3.267 1.00 76.44 205 GLN A CA 1
ATOM 1601 C C . GLN A 1 205 ? -19.948 -2.077 3.410 1.00 76.44 205 GLN A C 1
ATOM 1603 O O . GLN A 1 205 ? -20.981 -1.451 3.189 1.00 76.44 205 GLN A O 1
ATOM 1608 N N . LYS A 1 206 ? -18.820 -1.485 3.814 1.00 72.62 206 LYS A N 1
ATOM 1609 C CA . LYS A 1 206 ? -18.716 -0.050 4.118 1.00 72.62 206 LYS A CA 1
ATOM 1610 C C . LYS A 1 206 ? -18.400 0.826 2.902 1.00 72.62 206 LYS A C 1
ATOM 1612 O O . LYS A 1 206 ? -18.265 2.032 3.069 1.00 72.62 206 LYS A O 1
ATOM 1617 N N . ASP A 1 207 ? -18.219 0.229 1.722 1.00 67.38 207 ASP A N 1
ATOM 1618 C CA . ASP A 1 207 ? -17.646 0.887 0.532 1.00 67.38 207 ASP A CA 1
ATOM 1619 C C . ASP A 1 207 ? -16.346 1.668 0.845 1.00 67.38 207 ASP A C 1
ATOM 1621 O O . ASP A 1 207 ? -15.981 2.697 0.261 1.00 67.38 207 ASP A O 1
ATOM 1625 N N . ALA A 1 208 ? -15.629 1.166 1.848 1.00 67.00 208 ALA A N 1
ATOM 1626 C CA . ALA A 1 208 ? -14.329 1.651 2.254 1.00 67.00 208 ALA A CA 1
ATOM 1627 C C . ALA A 1 208 ? -13.306 0.752 1.555 1.00 67.00 208 ALA A C 1
ATOM 1629 O O . ALA A 1 208 ? -13.326 -0.465 1.766 1.00 67.00 208 ALA A O 1
ATOM 1630 N N . PRO A 1 209 ? -12.469 1.294 0.656 1.00 75.81 209 PRO A N 1
ATOM 1631 C CA . PRO A 1 209 ? -11.630 0.462 -0.179 1.00 75.81 209 PRO A CA 1
ATOM 1632 C C . PRO A 1 209 ? -10.536 -0.166 0.678 1.00 75.81 209 PRO A C 1
ATOM 1634 O O . PRO A 1 209 ? -9.826 0.519 1.415 1.00 75.81 209 PRO A O 1
ATOM 1637 N N . LEU A 1 210 ? -10.412 -1.485 0.559 1.00 75.25 210 LEU A N 1
ATOM 1638 C CA . LEU A 1 210 ? -9.239 -2.225 0.987 1.00 75.25 210 LEU A CA 1
ATOM 1639 C C . LEU A 1 210 ? -8.578 -2.793 -0.265 1.00 75.25 210 LEU A C 1
ATOM 1641 O O . LEU A 1 210 ? -9.241 -3.491 -1.043 1.00 75.25 210 LEU A O 1
ATOM 1645 N N . LEU A 1 211 ? -7.321 -2.411 -0.470 1.00 70.44 211 LEU A N 1
ATOM 1646 C CA . LEU A 1 211 ? -6.493 -2.752 -1.627 1.00 70.44 211 LEU A CA 1
ATOM 1647 C C . LEU A 1 211 ? -5.387 -3.736 -1.253 1.00 70.44 211 LEU A C 1
ATOM 1649 O O . LEU A 1 211 ? -4.786 -3.528 -0.172 1.00 70.44 211 LEU A O 1
#

pLDDT: mean 77.2, std 15.96, range [31.55, 97.44]